Protein AF-A0A409V6V0-F1 (afdb_monomer_lite)

Secondary structure (DSSP, 8-state):
------------HHHHHHHHHHHHHH-HHHHHHHHHHHHS--SS-SSSPPP---THHHHHHHHHHHH-SS--------SS----------HHHHHHHHHHHHHHHHHHHHHHHHHHHGGG--SS---HHHHHHHHHHHHTPPPSS-HHHHHHHHHHHT-HHHHHHHHHHHHHT--SSGGGSHHHHHHHHHHHHHHHHHHT-

Foldseek 3Di:
DDDDDDDDDPDDPVVVVVVLVVCCVPPVPVSVVVVCCVVDVPPQPDPDRQDDQDDPRVVVVVVCVVVVPPDDDDDPPPDPDDDDDDDPDDPVVVVVVLVVLLVVLLSVLLVLLQVQAVVVADPDDDDPVVLVVVLVVCLPPDRNDQLLVLLVVCVVVVVCVRNVNSPVSSCSSHHPCVCVHPSVVSNVVSSVVVVVVVVVD

InterPro domains:
  IPR040031 Codanin-1 [PTHR28678] (1-198)

Sequence (201 aa):
MCKGDGSIRMSGDEDNILLLSQLKQANPEKFKRLQERFIKPSSSGGPCPEPSFPGCQEFFHKFIVAASCPLNSTDFESTLSEETETAQESDEDQKEKFISILLTLKLVGKFLGFVTFLPYKNTSKLPDDTEAAYMALRKHEHPPIDLHECLRVAVYMRHLTLTVPWVVEFLSMMDLMAPNLDYYQLVLCMLLFIHRSMTIT

pLDDT: mean 76.59, std 17.24, range [31.03, 95.31]

Structure (mmCIF, N/CA/C/O backbone):
data_AF-A0A409V6V0-F1
#
_entry.id   AF-A0A409V6V0-F1
#
loop_
_atom_site.group_PDB
_atom_site.id
_atom_site.type_symbol
_atom_site.label_atom_id
_atom_site.label_alt_id
_atom_site.label_comp_id
_atom_site.label_asym_id
_atom_site.label_entity_id
_atom_site.label_seq_id
_atom_site.pdbx_PDB_ins_code
_atom_site.Cartn_x
_atom_site.Cartn_y
_atom_site.Cartn_z
_atom_site.occupancy
_atom_site.B_iso_or_equiv
_atom_site.auth_seq_id
_atom_site.auth_comp_id
_atom_site.auth_asym_id
_atom_site.auth_atom_id
_atom_site.pdbx_PDB_model_num
ATOM 1 N N . MET A 1 1 ? -32.165 -0.431 10.282 1.00 31.03 1 MET A N 1
ATOM 2 C CA . MET A 1 1 ? -32.722 -1.536 9.472 1.00 31.03 1 MET A CA 1
ATOM 3 C C . MET A 1 1 ? -33.073 -0.999 8.093 1.00 31.03 1 MET A C 1
ATOM 5 O O . MET A 1 1 ? -34.121 -0.388 7.943 1.00 31.03 1 MET A O 1
ATOM 9 N N . CYS A 1 2 ? -32.198 -1.174 7.104 1.00 36.91 2 CYS A N 1
ATOM 10 C CA . CYS A 1 2 ? -32.537 -0.905 5.706 1.00 36.91 2 CYS A CA 1
ATOM 11 C C . CYS A 1 2 ? -32.843 -2.251 5.049 1.00 36.91 2 CYS A C 1
ATOM 13 O O . CYS A 1 2 ? -31.945 -3.072 4.896 1.00 36.91 2 CYS A O 1
ATOM 15 N N . LYS A 1 3 ? -34.117 -2.499 4.728 1.00 44.94 3 LYS A N 1
ATOM 16 C CA . LYS A 1 3 ? -34.520 -3.637 3.897 1.00 44.94 3 LYS A CA 1
ATOM 17 C C . LYS A 1 3 ? -34.158 -3.298 2.453 1.00 44.94 3 LYS A C 1
ATOM 19 O O . LYS A 1 3 ? -34.791 -2.433 1.858 1.00 44.94 3 LYS A O 1
ATOM 24 N N . GLY A 1 4 ? -33.109 -3.925 1.935 1.00 45.16 4 GLY A N 1
ATOM 25 C CA . GLY A 1 4 ? -32.849 -3.990 0.504 1.00 45.16 4 GLY A CA 1
ATOM 26 C C . GLY A 1 4 ? -33.520 -5.244 -0.024 1.00 45.16 4 GLY A C 1
ATOM 27 O O . GLY A 1 4 ? -33.090 -6.340 0.318 1.00 45.16 4 GLY A O 1
ATOM 28 N N . ASP A 1 5 ? -34.583 -5.077 -0.799 1.00 41.75 5 ASP A N 1
ATOM 29 C CA . ASP A 1 5 ? -35.245 -6.180 -1.480 1.00 41.75 5 ASP A CA 1
ATOM 30 C C . ASP A 1 5 ? -35.509 -5.775 -2.932 1.00 41.75 5 ASP A C 1
ATOM 32 O O . ASP A 1 5 ? -35.904 -4.638 -3.197 1.00 41.75 5 ASP A O 1
ATOM 36 N N . GLY A 1 6 ? -35.287 -6.712 -3.854 1.00 38.41 6 GLY A N 1
ATOM 37 C CA . GLY A 1 6 ? -35.787 -6.620 -5.227 1.00 38.41 6 GLY A CA 1
ATOM 38 C C . GLY A 1 6 ? -34.749 -6.387 -6.326 1.00 38.41 6 GLY A C 1
ATOM 39 O O . GLY A 1 6 ? -34.528 -5.268 -6.770 1.00 38.41 6 GLY A O 1
ATOM 40 N N . SER A 1 7 ? -34.180 -7.495 -6.808 1.00 47.16 7 SER A N 1
ATOM 41 C CA . SER A 1 7 ? -33.828 -7.779 -8.210 1.00 47.16 7 SER A CA 1
ATOM 42 C C . SER A 1 7 ? -34.144 -6.662 -9.227 1.00 47.16 7 SER A C 1
ATOM 44 O O . SER A 1 7 ? -35.274 -6.543 -9.699 1.00 47.16 7 SER A O 1
ATOM 46 N N . ILE A 1 8 ? -33.130 -5.891 -9.639 1.00 47.91 8 ILE A N 1
ATOM 47 C CA . ILE A 1 8 ? -33.224 -5.063 -10.848 1.00 47.91 8 ILE A CA 1
ATOM 48 C C . ILE A 1 8 ? -32.962 -5.985 -12.038 1.00 47.91 8 ILE A C 1
ATOM 50 O O . ILE A 1 8 ? -31.825 -6.235 -12.437 1.00 47.91 8 ILE A O 1
ATOM 54 N N . ARG A 1 9 ? -34.045 -6.538 -12.583 1.00 45.19 9 ARG A N 1
ATOM 55 C CA . ARG A 1 9 ? -34.069 -6.999 -13.970 1.00 45.19 9 ARG A CA 1
ATOM 56 C C . ARG A 1 9 ? -33.894 -5.765 -14.855 1.00 45.19 9 ARG A C 1
ATOM 58 O O . ARG A 1 9 ? -34.578 -4.770 -14.639 1.00 45.19 9 ARG A O 1
ATOM 65 N N . MET A 1 10 ? -32.972 -5.830 -15.814 1.00 49.84 10 MET A N 1
ATOM 66 C CA . MET A 1 10 ? -32.765 -4.791 -16.827 1.00 49.84 10 MET A CA 1
ATOM 67 C C . MET A 1 10 ? -34.058 -4.626 -17.636 1.00 49.84 10 MET A C 1
ATOM 69 O O . MET A 1 10 ? -34.324 -5.411 -18.543 1.00 49.84 10 MET A O 1
ATOM 73 N N . SER A 1 11 ? -34.883 -3.658 -17.245 1.00 51.09 11 SER A N 1
ATOM 74 C CA . SER A 1 11 ? -36.092 -3.257 -17.957 1.00 51.09 11 SER A CA 1
ATOM 75 C C . SER A 1 11 ? -35.807 -1.970 -18.728 1.00 51.09 11 SER A C 1
ATOM 77 O O . SER A 1 11 ? -34.959 -1.178 -18.310 1.00 51.09 11 SER A O 1
ATOM 79 N N . GLY A 1 12 ? -36.421 -1.845 -19.903 1.00 61.69 12 GLY A N 1
ATOM 80 C CA . GLY A 1 12 ? -36.010 -0.955 -20.991 1.00 61.69 12 GLY A CA 1
ATOM 81 C C . GLY A 1 12 ? -35.946 0.536 -20.653 1.00 61.69 12 GLY A C 1
ATOM 82 O O . GLY A 1 12 ? -36.358 0.991 -19.588 1.00 61.69 12 GLY A O 1
ATOM 83 N N . ASP A 1 13 ? -35.432 1.312 -21.609 1.00 71.06 13 ASP A N 1
ATOM 84 C CA . ASP A 1 13 ? -35.213 2.759 -21.489 1.00 71.06 13 ASP A CA 1
ATOM 85 C C . ASP A 1 13 ? -36.438 3.533 -20.968 1.00 71.06 13 ASP A C 1
ATOM 87 O O . ASP A 1 13 ? -36.274 4.513 -20.244 1.00 71.06 13 ASP A O 1
ATOM 91 N N . GLU A 1 14 ? -37.661 3.070 -21.242 1.00 75.12 14 GLU A N 1
ATOM 92 C CA . GLU A 1 14 ? -38.895 3.699 -20.751 1.00 75.12 14 GLU A CA 1
ATOM 93 C C . GLU A 1 14 ? -39.051 3.650 -19.224 1.00 75.12 14 GLU A C 1
ATOM 95 O O . GLU A 1 14 ? -39.428 4.654 -18.617 1.00 75.12 14 GLU A O 1
ATOM 100 N N . ASP A 1 15 ? -38.686 2.543 -18.576 1.00 76.44 15 ASP A N 1
ATOM 101 C CA . ASP A 1 15 ? -38.771 2.420 -17.116 1.00 76.44 15 ASP A CA 1
ATOM 102 C C . ASP A 1 15 ? -37.724 3.294 -16.421 1.00 76.44 15 ASP A C 1
ATOM 104 O O . ASP A 1 15 ? -37.983 3.898 -15.376 1.00 76.44 15 ASP A O 1
ATOM 108 N N . ASN A 1 16 ? -36.554 3.440 -17.048 1.00 79.06 16 ASN A N 1
ATOM 109 C CA . ASN A 1 16 ? -35.515 4.355 -16.586 1.00 79.06 16 ASN A CA 1
ATOM 110 C C . ASN A 1 16 ? -35.961 5.820 -16.722 1.00 79.06 16 ASN A C 1
ATOM 112 O O . ASN A 1 16 ? -35.737 6.624 -15.813 1.00 79.06 16 ASN A O 1
ATOM 116 N N . ILE A 1 17 ? -36.641 6.174 -17.817 1.00 81.44 17 ILE A N 1
ATOM 117 C CA . ILE A 1 17 ? -37.207 7.514 -18.027 1.00 81.44 17 ILE A CA 1
ATOM 118 C C . ILE A 1 17 ? -38.306 7.802 -16.997 1.00 81.44 17 ILE A C 1
ATOM 120 O O . ILE A 1 17 ? -38.323 8.885 -16.399 1.00 81.44 17 ILE A O 1
ATOM 124 N N . LEU A 1 18 ? -39.187 6.835 -16.734 1.00 86.44 18 LEU A N 1
ATOM 125 C CA . LEU A 1 18 ? -40.231 6.954 -15.717 1.00 86.44 18 LEU A CA 1
ATOM 126 C C . LEU A 1 18 ? -39.627 7.150 -14.322 1.00 86.44 18 LEU A C 1
ATOM 128 O O . LEU A 1 18 ? -40.017 8.088 -13.621 1.00 86.44 18 LEU A O 1
ATOM 132 N N . LEU A 1 19 ? -38.611 6.371 -13.952 1.00 84.25 19 LEU A N 1
ATOM 133 C CA . LEU A 1 19 ? -37.893 6.524 -12.685 1.00 84.25 19 LEU A CA 1
ATOM 134 C C . LEU A 1 19 ? -37.244 7.911 -12.543 1.00 84.25 19 LEU A C 1
ATOM 136 O O . LEU A 1 19 ? -37.355 8.551 -11.494 1.00 84.25 19 LEU A O 1
ATOM 140 N N . LEU A 1 20 ? -36.594 8.414 -13.597 1.00 82.81 20 LEU A N 1
ATOM 141 C CA . LEU A 1 20 ? -35.982 9.746 -13.603 1.00 82.81 20 LEU A CA 1
ATOM 142 C C . LEU A 1 20 ? -37.030 10.858 -13.473 1.00 82.81 20 LEU A C 1
ATOM 144 O O . LEU A 1 20 ? -36.802 11.840 -12.762 1.00 82.81 20 LEU A O 1
ATOM 148 N N . SER A 1 21 ? -38.189 10.695 -14.114 1.00 83.75 21 SER A N 1
ATOM 149 C CA . SER A 1 21 ? -39.299 11.646 -14.018 1.00 83.75 21 SER A CA 1
ATOM 150 C C . SER A 1 21 ? -39.879 11.710 -12.599 1.00 83.75 21 SER A C 1
ATOM 152 O O . SER A 1 21 ? -40.087 12.803 -12.065 1.00 83.75 21 SER A O 1
ATOM 154 N N . GLN A 1 22 ? -40.029 10.556 -11.943 1.00 89.06 22 GLN A N 1
ATOM 155 C CA . GLN A 1 22 ? -40.465 10.460 -10.552 1.00 89.06 22 GLN A CA 1
ATOM 156 C C . GLN A 1 22 ? -39.431 11.067 -9.599 1.00 89.06 22 GLN A C 1
ATOM 158 O O . GLN A 1 22 ? -39.791 11.817 -8.692 1.00 89.06 22 GLN A O 1
ATOM 163 N N . LEU A 1 23 ? -38.135 10.822 -9.826 1.00 82.75 23 LEU A N 1
ATOM 164 C CA . LEU A 1 23 ? -37.061 11.402 -9.016 1.00 82.75 23 LEU A CA 1
ATOM 165 C C . LEU A 1 23 ? -37.022 12.933 -9.128 1.00 82.75 23 LEU A C 1
ATOM 167 O O . LEU A 1 23 ? -36.819 13.614 -8.121 1.00 82.75 23 LEU A O 1
ATOM 171 N N . LYS A 1 24 ? -37.252 13.474 -10.330 1.00 87.31 24 LYS A N 1
ATOM 172 C CA . LYS A 1 24 ? -37.328 14.920 -10.579 1.00 87.31 24 LYS A CA 1
ATOM 173 C C . LYS A 1 24 ? -38.477 15.579 -9.814 1.00 87.31 24 LYS A C 1
ATOM 175 O O . LYS A 1 24 ? -38.296 16.686 -9.313 1.00 87.31 24 LYS A O 1
ATOM 180 N N . GLN A 1 25 ? -39.627 14.910 -9.712 1.00 87.69 25 GLN A N 1
ATOM 181 C CA . GLN A 1 25 ? -40.780 15.409 -8.957 1.00 87.69 25 GLN A CA 1
ATOM 182 C C . GLN A 1 25 ? -40.598 15.261 -7.442 1.00 87.69 25 GLN A C 1
ATOM 184 O O . GLN A 1 25 ? -40.868 16.201 -6.702 1.00 87.69 25 GLN A O 1
ATOM 189 N N . ALA A 1 26 ? -40.120 14.104 -6.978 1.00 90.38 26 ALA A N 1
ATOM 190 C CA . ALA A 1 26 ? -40.014 13.811 -5.552 1.00 90.38 26 ALA A CA 1
ATOM 191 C C . ALA A 1 26 ? -38.833 14.523 -4.872 1.00 90.38 26 ALA A C 1
ATOM 193 O O . ALA A 1 26 ? -38.927 14.886 -3.704 1.00 90.38 26 ALA A O 1
ATOM 194 N N . ASN A 1 27 ? -37.702 14.691 -5.569 1.00 86.31 27 ASN A N 1
ATOM 195 C CA . ASN A 1 27 ? -36.469 15.245 -5.002 1.00 86.31 27 ASN A CA 1
ATOM 196 C C . ASN A 1 27 ? -35.708 16.099 -6.038 1.00 86.31 27 ASN A C 1
ATOM 198 O O . ASN A 1 27 ? -34.661 15.670 -6.542 1.00 86.31 27 ASN A O 1
ATOM 202 N N . PRO A 1 28 ? -36.179 17.323 -6.338 1.00 86.38 28 PRO A N 1
ATOM 203 C CA . PRO A 1 28 ? -35.594 18.169 -7.381 1.00 86.38 28 PRO A CA 1
ATOM 204 C C . PRO A 1 28 ? -34.123 18.530 -7.109 1.00 86.38 28 PRO A C 1
ATOM 206 O O . PRO A 1 28 ? -33.312 18.538 -8.032 1.00 86.38 28 PRO A O 1
ATOM 209 N N . GLU A 1 29 ? -33.745 18.737 -5.843 1.00 83.31 29 GLU A N 1
ATOM 210 C CA . GLU A 1 29 ? -32.357 18.952 -5.394 1.00 83.31 29 GLU A CA 1
ATOM 211 C C . GLU A 1 29 ? -31.437 17.765 -5.743 1.00 83.31 29 GLU A C 1
ATOM 213 O O . GLU A 1 29 ? -30.342 17.934 -6.284 1.00 83.31 29 GLU A O 1
ATOM 218 N N . LYS A 1 30 ? -31.889 16.534 -5.464 1.00 82.44 30 LYS A N 1
ATOM 219 C CA . LYS A 1 30 ? -31.123 15.304 -5.719 1.00 82.44 30 LYS A CA 1
ATOM 220 C C . LYS A 1 30 ? -31.029 15.012 -7.215 1.00 82.44 30 LYS A C 1
ATOM 222 O O . LYS A 1 30 ? -29.970 14.601 -7.681 1.00 82.44 30 LYS A O 1
ATOM 227 N N . PHE A 1 31 ? -32.106 15.269 -7.959 1.00 88.62 31 PHE A N 1
ATOM 228 C CA . PHE A 1 31 ? -32.120 15.183 -9.418 1.00 88.62 31 PHE A CA 1
ATOM 229 C C . PHE A 1 31 ? -31.149 16.189 -10.047 1.00 88.62 31 PHE A C 1
ATOM 231 O O . PHE A 1 31 ? -30.358 15.813 -10.906 1.00 88.62 31 PHE A O 1
ATOM 238 N N . LYS A 1 32 ? -31.127 17.439 -9.566 1.00 85.19 32 LYS A N 1
ATOM 239 C CA . LYS A 1 32 ? -30.175 18.460 -10.023 1.00 85.19 32 LYS A CA 1
ATOM 240 C C . LYS A 1 32 ? -28.727 18.049 -9.749 1.00 85.19 32 LYS A C 1
ATOM 242 O O . LYS A 1 32 ? -27.913 18.101 -10.661 1.00 85.19 32 LYS A O 1
ATOM 247 N N . ARG A 1 33 ? -28.414 17.546 -8.548 1.00 81.31 33 ARG A N 1
ATOM 248 C CA . ARG A 1 33 ? -27.079 16.999 -8.221 1.00 81.31 33 ARG A CA 1
ATOM 249 C C . ARG A 1 33 ? -26.698 15.804 -9.097 1.00 81.31 33 ARG A C 1
ATOM 251 O O . ARG A 1 33 ? -25.537 15.662 -9.465 1.00 81.31 33 ARG A O 1
ATOM 258 N N . LEU A 1 34 ? -27.654 14.934 -9.421 1.00 80.31 34 LEU A N 1
ATOM 259 C CA . LEU A 1 34 ? -27.438 13.805 -10.326 1.00 80.31 34 LEU A CA 1
ATOM 260 C C . LEU A 1 34 ? -27.134 14.292 -11.750 1.00 80.31 34 LEU A C 1
ATOM 262 O O . LEU A 1 34 ? -26.145 13.867 -12.335 1.00 80.31 34 LEU A O 1
ATOM 266 N N . GLN A 1 35 ? -27.924 15.230 -12.273 1.00 83.19 35 GLN A N 1
ATOM 267 C CA . GLN A 1 35 ? -27.693 15.864 -13.571 1.00 83.19 35 GLN A CA 1
ATOM 268 C C . GLN A 1 35 ? -26.340 16.595 -13.611 1.00 83.19 35 GLN A C 1
ATOM 270 O O . GLN A 1 35 ? -25.603 16.486 -14.588 1.00 83.19 35 GLN A O 1
ATOM 275 N N . GLU A 1 36 ? -25.969 17.286 -12.532 1.00 82.94 36 GLU A N 1
ATOM 276 C CA . GLU A 1 36 ? -24.663 17.932 -12.392 1.00 82.94 36 GLU A CA 1
ATOM 277 C C . GLU A 1 36 ? -23.509 16.922 -12.441 1.00 82.94 36 GLU A C 1
ATOM 279 O O . GLU A 1 36 ? -22.494 17.239 -13.049 1.00 82.94 36 GLU A O 1
ATOM 284 N N . ARG A 1 37 ? -23.660 15.703 -11.901 1.00 74.81 37 ARG A N 1
ATOM 285 C CA . ARG A 1 37 ? -22.646 14.629 -12.004 1.00 74.81 37 ARG A CA 1
ATOM 286 C C . ARG A 1 37 ? -22.481 14.067 -13.417 1.00 74.81 37 ARG A C 1
ATOM 288 O O . ARG A 1 37 ? -21.407 13.575 -13.737 1.00 74.81 37 ARG A O 1
ATOM 295 N N . PHE A 1 38 ? -23.521 14.121 -14.250 1.00 71.62 38 PHE A N 1
ATOM 296 C CA . PHE A 1 38 ? -23.424 13.695 -15.651 1.00 71.62 38 PHE A CA 1
ATOM 297 C C . PHE A 1 38 ? -22.708 14.724 -16.530 1.00 71.62 38 PHE A C 1
ATOM 299 O O . PHE A 1 38 ? -22.098 14.357 -17.528 1.00 71.62 38 PHE A O 1
ATOM 306 N N . ILE A 1 39 ? -22.790 16.008 -16.171 1.00 76.62 39 ILE A N 1
ATOM 307 C CA . ILE A 1 39 ? -22.277 17.116 -16.992 1.00 76.62 39 ILE A CA 1
ATOM 308 C C . ILE A 1 39 ? -20.936 17.641 -16.456 1.00 76.62 39 ILE A C 1
ATOM 310 O O . ILE A 1 39 ? -20.121 18.160 -17.216 1.00 76.62 39 ILE A O 1
ATOM 314 N N . LYS A 1 40 ? -20.675 17.492 -15.153 1.00 62.09 40 LYS A N 1
ATOM 315 C CA . LYS A 1 40 ? -19.385 17.779 -14.525 1.00 62.09 40 LYS A CA 1
ATOM 316 C C . LYS A 1 40 ? -18.761 16.453 -14.093 1.00 62.09 40 LYS A C 1
ATOM 318 O O . LYS A 1 40 ? -19.285 15.855 -13.150 1.00 62.09 40 LYS A O 1
ATOM 323 N N . PRO A 1 41 ? -17.655 15.997 -14.712 1.00 55.84 41 PRO A N 1
ATOM 324 C CA . PRO A 1 41 ? -16.895 14.897 -14.140 1.00 55.84 41 PRO A CA 1
ATOM 325 C C . PRO A 1 41 ? -16.543 15.289 -12.706 1.00 55.84 41 PRO A C 1
ATOM 327 O O . PRO A 1 41 ? -16.003 16.369 -12.455 1.00 55.84 41 PRO A O 1
ATOM 330 N N . SER A 1 42 ? -16.946 14.464 -11.745 1.00 53.06 42 SER A N 1
ATOM 331 C CA . SER A 1 42 ? -16.612 14.683 -10.347 1.00 53.06 42 SER A CA 1
ATOM 332 C C . SER A 1 42 ? -15.092 14.774 -10.223 1.00 53.06 42 SER A C 1
ATOM 334 O O . SER A 1 42 ? -14.389 13.846 -10.608 1.00 53.06 42 SER A O 1
ATOM 336 N N . SER A 1 43 ? -14.579 15.884 -9.683 1.00 54.50 43 SER A N 1
ATOM 337 C CA . SER A 1 43 ? -13.143 16.052 -9.409 1.00 54.50 43 SER A CA 1
ATOM 338 C C . SER A 1 43 ? -12.624 15.053 -8.369 1.00 54.50 43 SER A C 1
ATOM 340 O O . SER A 1 43 ? -11.419 14.902 -8.200 1.00 54.50 43 SER A O 1
ATOM 342 N N . SER A 1 44 ? -13.527 14.363 -7.665 1.00 52.94 44 SER A N 1
ATOM 343 C CA . SER A 1 44 ? -13.223 13.138 -6.937 1.00 52.94 44 SER A CA 1
ATOM 344 C C . SER A 1 44 ? -13.113 11.993 -7.946 1.00 52.94 44 SER A C 1
ATOM 346 O O . SER A 1 44 ? -14.132 11.476 -8.417 1.00 52.94 44 SER A O 1
ATOM 348 N N . GLY A 1 45 ? -11.882 11.651 -8.321 1.00 52.81 45 GLY A N 1
ATOM 349 C CA . GLY A 1 45 ? -11.598 10.552 -9.236 1.00 52.81 45 GLY A CA 1
ATOM 350 C C . GLY A 1 45 ? -12.237 9.252 -8.756 1.00 52.81 45 GLY A C 1
ATOM 351 O O . GLY A 1 45 ? -11.966 8.829 -7.644 1.00 52.81 45 GLY A O 1
ATOM 352 N N . GLY A 1 46 ? -13.086 8.652 -9.595 1.00 58.31 46 GLY A N 1
ATOM 353 C CA . GLY A 1 46 ? -13.607 7.288 -9.461 1.00 58.31 46 GLY A CA 1
ATOM 354 C C . GLY A 1 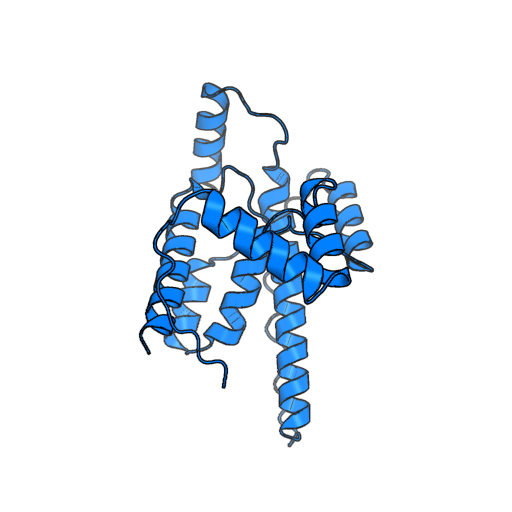46 ? -14.172 6.851 -8.091 1.00 58.31 46 GLY A C 1
ATOM 355 O O . GLY A 1 46 ? -14.289 7.618 -7.141 1.00 58.31 46 GLY A O 1
ATOM 356 N N . PRO A 1 47 ? -14.558 5.572 -7.964 1.00 56.66 47 PRO A N 1
ATOM 357 C CA . PRO A 1 47 ? -14.831 4.945 -6.667 1.00 56.66 47 PRO A CA 1
ATOM 358 C C . PRO A 1 47 ? -13.554 4.715 -5.832 1.00 56.66 47 PRO A C 1
ATOM 360 O O . PRO A 1 47 ? -13.648 4.426 -4.643 1.00 56.66 47 PRO A O 1
ATOM 363 N N . CYS A 1 48 ? -12.374 4.854 -6.442 1.00 54.12 48 CYS A N 1
ATOM 364 C CA . CYS A 1 48 ? -11.068 4.770 -5.798 1.00 54.12 48 CYS A CA 1
ATOM 365 C C . CYS A 1 48 ? -10.219 5.959 -6.287 1.00 54.12 48 CYS A C 1
ATOM 367 O O . CYS A 1 48 ? -9.670 5.887 -7.389 1.00 54.12 48 CYS A O 1
ATOM 369 N N . PRO A 1 49 ? -10.186 7.082 -5.546 1.00 67.25 49 PRO A N 1
ATOM 370 C CA . PRO A 1 49 ? -9.361 8.224 -5.917 1.00 67.25 49 PRO A CA 1
ATOM 371 C C . PRO A 1 49 ? -7.881 7.875 -5.773 1.00 67.25 49 PRO A C 1
ATOM 373 O O . PRO A 1 49 ? -7.506 7.090 -4.901 1.00 67.25 49 PRO A O 1
ATOM 376 N N . GLU A 1 50 ? -7.039 8.493 -6.602 1.00 76.69 50 GLU A N 1
ATOM 377 C CA . GLU A 1 50 ? -5.591 8.343 -6.475 1.00 76.69 50 GLU A CA 1
ATOM 378 C C . GLU A 1 50 ? -5.117 8.754 -5.072 1.00 76.69 50 GLU A C 1
ATOM 380 O O . GLU A 1 50 ? -5.645 9.708 -4.475 1.00 76.69 50 GLU A O 1
ATOM 385 N N . PRO A 1 51 ? -4.117 8.051 -4.517 1.00 82.38 51 PRO A N 1
ATOM 386 C CA . PRO A 1 51 ? -3.596 8.382 -3.206 1.00 82.38 51 PRO A CA 1
ATOM 387 C C . PRO A 1 51 ? -2.980 9.789 -3.220 1.00 82.38 51 PRO A C 1
ATOM 389 O O . PRO A 1 51 ? -2.114 10.112 -4.028 1.00 82.38 51 PRO A O 1
ATOM 392 N N . SER A 1 52 ? -3.415 10.636 -2.289 1.00 86.31 52 SER A N 1
ATOM 393 C CA . SER A 1 52 ? -2.980 12.037 -2.175 1.00 86.31 52 SER A CA 1
ATOM 394 C C . SER A 1 52 ? -2.438 12.347 -0.781 1.00 86.31 52 SER A C 1
ATOM 396 O O . SER A 1 52 ? -2.809 11.682 0.182 1.00 86.31 52 SER A O 1
ATOM 398 N N . PHE A 1 53 ? -1.574 13.355 -0.647 1.00 87.94 53 PHE A N 1
ATOM 399 C CA . PHE A 1 53 ? -0.972 13.768 0.629 1.00 87.94 53 PHE A CA 1
ATOM 400 C C . PHE A 1 53 ? -1.540 15.123 1.089 1.00 87.94 53 PHE A C 1
ATOM 402 O O . PHE A 1 53 ? -0.974 16.158 0.746 1.00 87.94 53 PHE A O 1
ATOM 409 N N . PRO A 1 54 ? -2.668 15.155 1.822 1.00 87.06 54 PRO A N 1
ATOM 410 C CA . PRO A 1 54 ? -3.307 16.403 2.234 1.00 87.06 54 PRO A CA 1
ATOM 411 C C . PRO A 1 54 ? -2.626 17.066 3.443 1.00 87.06 54 PRO A C 1
ATOM 413 O O . PRO A 1 54 ? -1.997 16.409 4.277 1.00 87.06 54 PRO A O 1
ATOM 416 N N . GLY A 1 55 ? -2.833 18.378 3.587 1.00 90.06 55 GLY A N 1
ATOM 417 C CA . GLY A 1 55 ? -2.409 19.148 4.760 1.00 90.06 55 GLY A CA 1
ATOM 418 C C . GLY A 1 55 ? -0.897 19.096 4.980 1.00 90.06 55 GLY A C 1
ATOM 419 O O . GLY A 1 55 ? -0.119 19.241 4.041 1.00 90.06 55 GLY A O 1
ATOM 420 N N . CYS A 1 56 ? -0.468 18.844 6.220 1.00 86.56 56 CYS A N 1
ATOM 421 C CA . CYS A 1 56 ? 0.956 18.782 6.568 1.00 86.56 56 CYS A CA 1
ATOM 422 C C . CYS A 1 56 ? 1.722 17.669 5.829 1.00 86.56 56 CYS A C 1
ATOM 424 O O . CYS A 1 56 ? 2.939 17.756 5.700 1.00 86.56 56 CYS A O 1
ATOM 426 N N . GLN A 1 57 ? 1.035 16.643 5.313 1.00 90.06 57 GLN A N 1
ATOM 427 C CA . GLN A 1 57 ? 1.674 15.568 4.548 1.00 90.06 57 GLN A CA 1
ATOM 428 C C . GLN A 1 57 ? 2.247 16.073 3.218 1.00 90.06 57 GLN A C 1
ATOM 430 O O . GLN A 1 57 ? 3.246 15.539 2.741 1.00 90.06 57 GLN A O 1
ATOM 435 N N . GLU A 1 58 ? 1.645 17.115 2.633 1.00 89.38 58 GLU A N 1
ATOM 436 C CA . GLU A 1 58 ? 2.077 17.688 1.356 1.00 89.38 58 GLU A CA 1
ATOM 437 C C . GLU A 1 58 ? 3.512 18.219 1.438 1.00 89.38 58 GLU A C 1
ATOM 439 O O . GLU A 1 58 ? 4.288 18.062 0.494 1.00 89.38 58 GLU A O 1
ATOM 444 N N . PHE A 1 59 ? 3.880 18.804 2.583 1.00 90.12 59 PHE A N 1
ATOM 445 C CA . PHE A 1 59 ? 5.239 19.266 2.843 1.00 90.12 59 PHE A CA 1
ATOM 446 C C . PHE A 1 59 ? 6.240 18.111 2.753 1.00 90.12 59 PHE A C 1
ATOM 448 O O . PHE A 1 59 ? 7.184 18.191 1.973 1.00 90.12 59 PHE A O 1
ATOM 455 N N . PHE A 1 60 ? 6.010 17.020 3.491 1.00 87.25 60 PHE A N 1
ATOM 456 C CA . PHE A 1 60 ? 6.905 15.859 3.499 1.00 87.25 60 PHE A CA 1
ATOM 457 C C . PHE A 1 60 ? 6.967 15.172 2.139 1.00 87.25 60 PHE A C 1
ATOM 459 O O . PHE A 1 60 ? 8.046 14.813 1.681 1.00 87.25 60 PHE A O 1
ATOM 466 N N . HIS A 1 61 ? 5.831 15.050 1.453 1.00 87.38 61 HIS A N 1
ATOM 467 C CA . HIS A 1 61 ? 5.787 14.534 0.090 1.00 87.38 61 HIS A CA 1
ATOM 468 C C . HIS A 1 61 ? 6.672 15.365 -0.851 1.00 87.38 61 HIS A C 1
ATOM 470 O O . HIS A 1 61 ? 7.550 14.819 -1.517 1.00 87.38 61 HIS A O 1
ATOM 476 N N . LYS A 1 62 ? 6.497 16.694 -0.870 1.00 86.31 62 LYS A N 1
ATOM 477 C CA . LYS A 1 62 ? 7.316 17.596 -1.697 1.00 86.31 62 LYS A CA 1
ATOM 478 C C . LYS A 1 62 ? 8.786 17.566 -1.297 1.00 86.31 62 LYS A C 1
ATOM 480 O O . LYS A 1 62 ? 9.642 17.609 -2.174 1.00 86.31 62 LYS A O 1
ATOM 485 N N . PHE A 1 63 ? 9.071 17.475 -0.001 1.00 86.81 63 PHE A N 1
ATOM 486 C CA . PHE A 1 63 ? 10.427 17.363 0.518 1.00 86.81 63 PHE A CA 1
ATOM 487 C C . PHE A 1 63 ? 11.110 16.090 0.021 1.00 86.81 63 PHE A C 1
ATOM 489 O O . PHE A 1 63 ? 12.200 16.180 -0.527 1.00 86.81 63 PHE A O 1
ATOM 496 N N . ILE A 1 64 ? 10.457 14.929 0.131 1.00 85.44 64 ILE A N 1
ATOM 497 C CA . ILE A 1 64 ? 10.994 13.654 -0.362 1.00 85.44 64 ILE A CA 1
ATOM 498 C C . ILE A 1 64 ? 11.237 13.733 -1.869 1.00 85.44 64 ILE A C 1
ATOM 500 O O . ILE A 1 64 ? 12.323 13.384 -2.316 1.00 85.44 64 ILE A O 1
ATOM 504 N N . VAL A 1 65 ? 10.284 14.247 -2.655 1.00 84.75 65 VAL A N 1
ATOM 505 C CA . VAL A 1 65 ? 10.459 14.415 -4.111 1.00 84.75 65 VAL A CA 1
ATOM 506 C C . VAL A 1 65 ? 11.648 15.324 -4.432 1.00 84.75 65 VAL A C 1
ATOM 508 O O . VAL A 1 65 ? 12.452 14.989 -5.296 1.00 84.75 65 VAL A O 1
ATOM 511 N N . ALA A 1 66 ? 11.791 16.445 -3.722 1.00 80.12 66 ALA A N 1
ATOM 512 C CA . ALA A 1 66 ? 12.913 17.366 -3.898 1.00 80.12 66 ALA A CA 1
ATOM 513 C C . ALA A 1 66 ? 14.256 16.763 -3.443 1.00 80.12 66 ALA A C 1
ATOM 515 O O . ALA A 1 66 ? 15.293 17.071 -4.026 1.00 80.12 66 ALA A O 1
ATOM 516 N N . ALA A 1 67 ? 14.235 15.903 -2.422 1.00 76.94 67 ALA A N 1
ATOM 517 C CA . ALA A 1 67 ? 15.404 15.224 -1.873 1.00 76.94 67 ALA A CA 1
ATOM 518 C C . ALA A 1 67 ? 15.794 13.953 -2.643 1.00 76.94 67 ALA A C 1
ATOM 520 O O . ALA A 1 67 ? 16.920 13.499 -2.484 1.00 76.94 67 ALA A O 1
ATOM 521 N N . SER A 1 68 ? 14.916 13.411 -3.499 1.00 63.16 68 SER A N 1
ATOM 522 C CA . SER A 1 68 ? 15.108 12.158 -4.258 1.00 63.16 68 SER A CA 1
ATOM 523 C C . SER A 1 68 ? 16.154 12.244 -5.390 1.00 63.16 68 SER A C 1
ATOM 525 O O . SER A 1 68 ? 16.111 11.477 -6.349 1.00 63.16 68 SER A O 1
ATOM 527 N N . CYS A 1 69 ? 17.151 13.124 -5.258 1.00 55.09 69 CYS A N 1
ATOM 528 C CA . CYS A 1 69 ? 18.493 12.838 -5.772 1.00 55.09 69 CYS A CA 1
ATOM 529 C C . CYS A 1 69 ? 19.040 11.604 -5.027 1.00 55.09 69 CYS A C 1
ATOM 531 O O . CYS A 1 69 ? 18.738 11.437 -3.849 1.00 55.09 69 CYS A O 1
ATOM 533 N N . PRO A 1 70 ? 19.804 10.714 -5.681 1.00 49.88 70 PRO A N 1
ATOM 534 C CA . PRO A 1 70 ? 19.890 9.304 -5.308 1.00 49.88 70 PRO A CA 1
ATOM 535 C C . PRO A 1 70 ? 20.555 9.115 -3.941 1.00 49.88 70 PRO A C 1
ATOM 537 O O . PRO A 1 70 ? 21.777 9.057 -3.821 1.00 49.88 70 PRO A O 1
ATOM 540 N N . LEU A 1 71 ? 19.727 9.003 -2.908 1.00 39.00 71 LEU A N 1
ATOM 541 C CA . LEU A 1 71 ? 20.093 8.512 -1.593 1.00 39.00 71 LEU A CA 1
ATOM 542 C C . LEU A 1 71 ? 19.254 7.264 -1.361 1.00 39.00 71 LEU A C 1
ATOM 544 O O . LEU A 1 71 ? 18.048 7.332 -1.133 1.00 39.00 71 LEU A O 1
ATOM 548 N N . ASN A 1 72 ? 19.917 6.121 -1.509 1.00 44.81 72 ASN A N 1
ATOM 549 C CA . ASN A 1 72 ? 19.366 4.807 -1.225 1.00 44.81 72 ASN A CA 1
ATOM 550 C C . ASN A 1 72 ? 18.830 4.788 0.211 1.00 44.81 72 ASN A C 1
ATOM 552 O O . ASN A 1 72 ? 19.581 4.995 1.163 1.00 44.81 72 ASN A O 1
ATOM 556 N N . SER A 1 73 ? 17.531 4.549 0.354 1.00 48.88 73 SER A N 1
ATOM 557 C CA . SER A 1 73 ? 16.852 4.408 1.636 1.00 48.88 73 SER A CA 1
ATOM 558 C C . SER A 1 73 ? 17.046 2.990 2.174 1.00 48.88 73 SER A C 1
ATOM 560 O O . SER A 1 73 ? 16.185 2.128 1.999 1.00 48.88 73 SER A O 1
ATOM 562 N N . THR A 1 74 ? 18.185 2.740 2.808 1.00 48.28 74 THR A N 1
ATOM 563 C CA . THR A 1 74 ? 18.302 1.687 3.820 1.00 48.28 74 THR A CA 1
ATOM 564 C C . THR A 1 74 ? 18.068 2.322 5.188 1.00 48.28 74 THR A C 1
ATOM 566 O O . THR A 1 74 ? 18.500 3.448 5.415 1.00 48.28 74 THR A O 1
ATOM 569 N N . ASP A 1 75 ? 17.382 1.589 6.064 1.00 49.91 75 ASP A N 1
ATOM 570 C CA . ASP A 1 75 ? 17.114 1.896 7.478 1.00 49.91 75 ASP A CA 1
ATOM 571 C C . ASP A 1 75 ? 15.799 2.649 7.759 1.00 49.91 75 ASP A C 1
ATOM 573 O O . ASP A 1 75 ? 15.762 3.827 8.110 1.00 49.91 75 ASP A O 1
ATOM 577 N N . PHE A 1 76 ? 14.684 1.915 7.664 1.00 47.56 76 PHE A N 1
ATOM 578 C CA . PHE A 1 76 ? 13.409 2.281 8.299 1.00 47.56 76 PHE A CA 1
ATOM 579 C C . PHE A 1 76 ? 12.847 1.095 9.108 1.00 47.56 76 PHE A C 1
ATOM 581 O O . PHE A 1 76 ? 11.671 0.760 9.007 1.00 47.56 76 PHE A O 1
ATOM 588 N N . GLU A 1 77 ? 13.703 0.415 9.880 1.00 42.16 77 GLU A N 1
ATOM 589 C CA . GLU A 1 77 ? 13.336 -0.791 10.649 1.00 42.16 77 GLU A CA 1
ATOM 590 C C . GLU A 1 77 ? 13.482 -0.629 12.176 1.00 42.16 77 GLU A C 1
ATOM 592 O O . GLU A 1 77 ? 13.693 -1.595 12.899 1.00 42.16 77 GLU A O 1
ATOM 597 N N . SER A 1 78 ? 13.353 0.583 12.727 1.00 41.66 78 SER A N 1
ATOM 598 C CA . SER A 1 78 ? 13.539 0.759 14.180 1.00 41.66 78 SER A CA 1
ATOM 599 C C . SER A 1 78 ? 12.624 1.792 14.836 1.00 41.66 78 SER A C 1
ATOM 601 O O . SER A 1 78 ? 13.087 2.645 15.591 1.00 41.66 78 SER A O 1
ATOM 603 N N . THR A 1 79 ? 11.314 1.747 14.579 1.00 42.22 79 THR A N 1
ATOM 604 C CA . THR A 1 79 ? 10.358 2.596 15.331 1.00 42.22 79 THR A CA 1
ATOM 605 C C . THR A 1 79 ? 9.013 1.918 15.606 1.00 42.22 79 THR A C 1
ATOM 607 O O . THR A 1 79 ? 7.971 2.563 15.602 1.00 42.22 79 THR A O 1
ATOM 610 N N . LEU A 1 80 ? 9.005 0.602 15.841 1.00 42.72 80 LEU A N 1
ATOM 611 C CA . LEU A 1 80 ? 7.795 -0.115 16.283 1.00 42.72 80 LEU A CA 1
ATOM 612 C C . LEU A 1 80 ? 7.951 -0.819 17.641 1.00 42.72 80 LEU A C 1
ATOM 614 O O . LEU A 1 80 ? 7.109 -1.637 17.999 1.00 42.72 80 LEU A O 1
ATOM 618 N N . SER A 1 81 ? 8.984 -0.471 18.413 1.00 42.38 81 SER A N 1
ATOM 619 C CA . SER A 1 81 ? 9.286 -1.121 19.696 1.00 42.38 81 SER A CA 1
ATOM 620 C C . SER A 1 81 ? 9.500 -0.118 20.829 1.00 42.38 81 SER A C 1
ATOM 622 O O . SER A 1 81 ? 10.544 -0.131 21.463 1.00 42.38 81 SER A O 1
ATOM 624 N N . GLU A 1 82 ? 8.520 0.737 21.098 1.00 39.22 82 GLU A N 1
ATOM 625 C CA . GLU A 1 82 ? 8.426 1.532 22.333 1.00 39.22 82 GLU A CA 1
ATOM 626 C C . GLU A 1 82 ? 6.927 1.723 22.621 1.00 39.22 82 GLU A C 1
ATOM 628 O O . GLU A 1 82 ? 6.175 2.036 21.703 1.00 39.22 82 GLU A O 1
ATOM 633 N N . GLU A 1 83 ? 6.324 1.541 23.790 1.00 41.97 83 GLU A N 1
ATOM 634 C CA . GLU A 1 83 ? 6.640 1.008 25.116 1.00 41.97 83 GLU A CA 1
ATOM 635 C C . GLU A 1 83 ? 5.252 0.644 25.695 1.00 41.97 83 GLU A C 1
ATOM 637 O O . GLU A 1 83 ? 4.291 1.396 25.516 1.00 41.97 83 GLU A O 1
ATOM 642 N N . THR A 1 84 ? 5.095 -0.489 26.383 1.00 39.19 84 THR A N 1
ATOM 643 C CA . THR A 1 84 ? 3.9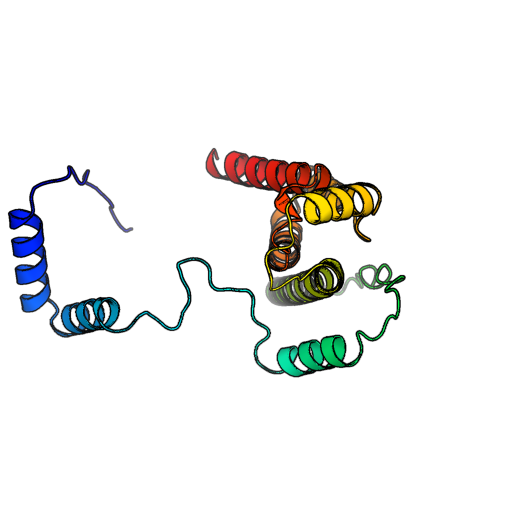05 -0.729 27.223 1.00 39.19 84 THR A CA 1
ATOM 644 C C . THR A 1 84 ? 4.294 -0.550 28.680 1.00 39.19 84 THR A C 1
ATOM 646 O O . THR A 1 84 ? 4.589 -1.525 29.371 1.00 39.19 84 THR A O 1
ATOM 649 N N . GLU A 1 85 ? 4.299 0.697 29.149 1.00 44.03 85 GLU A N 1
ATOM 650 C CA . GLU A 1 85 ? 4.209 0.979 30.578 1.00 44.03 85 GLU A CA 1
ATOM 651 C C . GLU A 1 85 ? 2.756 0.783 31.024 1.00 44.03 85 GLU A C 1
ATOM 653 O O . GLU A 1 85 ? 1.820 1.424 30.543 1.00 44.03 85 GLU A O 1
ATOM 658 N N . THR A 1 86 ? 2.556 -0.173 31.927 1.00 44.34 86 THR A N 1
ATOM 659 C CA . THR A 1 86 ? 1.257 -0.522 32.499 1.00 44.34 86 THR A CA 1
ATOM 660 C C . THR A 1 86 ? 0.831 0.522 33.531 1.00 44.34 86 THR A C 1
ATOM 662 O O . THR A 1 86 ? 1.098 0.367 34.724 1.00 44.34 86 THR A O 1
ATOM 665 N N . ALA A 1 87 ? 0.138 1.566 33.084 1.00 53.72 87 ALA A N 1
ATOM 666 C CA . ALA A 1 87 ? -0.783 2.331 33.919 1.00 53.72 87 ALA A CA 1
ATOM 667 C C . ALA A 1 87 ? -2.208 1.795 33.697 1.00 53.72 87 ALA A C 1
ATOM 669 O O . ALA A 1 87 ? -2.571 1.450 32.573 1.00 53.72 87 ALA A O 1
ATOM 670 N N . GLN A 1 88 ? -3.010 1.679 34.763 1.00 58.94 88 GLN A N 1
ATOM 671 C CA . GLN A 1 88 ? -4.438 1.358 34.648 1.00 58.94 88 GLN A CA 1
ATOM 672 C C . GLN A 1 88 ? -5.152 2.520 33.956 1.00 58.94 88 GLN A C 1
ATOM 674 O O . GLN A 1 88 ? -5.586 3.473 34.596 1.00 58.94 88 GLN A O 1
ATOM 679 N N . GLU A 1 89 ? -5.217 2.442 32.639 1.00 60.22 89 GLU A N 1
ATOM 680 C CA . GLU A 1 89 ? -5.898 3.404 31.791 1.00 60.22 89 GLU A CA 1
ATOM 681 C C . GLU A 1 89 ? -7.346 2.994 31.561 1.00 60.22 89 GLU A C 1
ATOM 683 O O . GLU A 1 89 ? -7.677 1.806 31.556 1.00 60.22 89 GLU A O 1
ATOM 688 N N . SER A 1 90 ? -8.213 3.992 31.400 1.00 74.88 90 SER A N 1
ATOM 689 C CA . SER A 1 90 ? -9.616 3.768 31.068 1.00 74.88 90 SER A CA 1
ATOM 690 C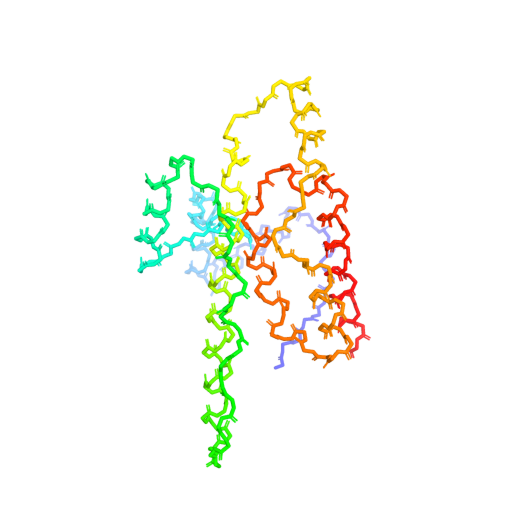 C . SER A 1 90 ? -9.731 3.050 29.719 1.00 74.88 90 SER A C 1
ATOM 692 O O . SER A 1 90 ? -8.894 3.233 28.832 1.00 74.88 90 SER A O 1
ATOM 694 N N . ASP A 1 91 ? -10.804 2.282 29.519 1.00 77.31 91 ASP A N 1
ATOM 695 C CA . ASP A 1 91 ? -11.114 1.664 28.220 1.00 77.31 91 ASP A CA 1
ATOM 696 C C . ASP A 1 91 ? -11.192 2.709 27.084 1.00 77.31 91 ASP A C 1
ATOM 698 O O . ASP A 1 91 ? -10.902 2.397 25.925 1.00 77.31 91 ASP A O 1
ATOM 702 N N . GLU A 1 92 ? -11.553 3.961 27.398 1.00 83.00 92 GLU A N 1
ATOM 703 C CA . 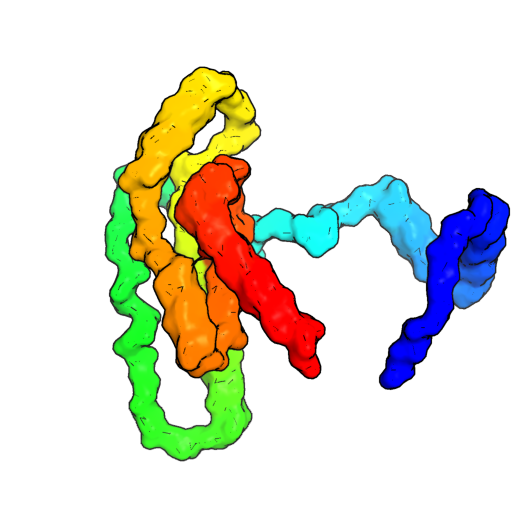GLU A 1 92 ? -11.531 5.064 26.427 1.00 83.00 92 GLU A CA 1
ATOM 704 C C . GLU A 1 92 ? -10.105 5.480 26.042 1.00 83.00 92 GLU A C 1
ATOM 706 O O . GLU A 1 92 ? -9.817 5.594 24.849 1.00 83.00 92 GLU A O 1
ATOM 711 N N . ASP A 1 93 ? -9.194 5.601 27.009 1.00 84.25 93 ASP A N 1
ATOM 712 C CA . ASP A 1 93 ? -7.797 5.987 26.766 1.00 84.25 93 ASP A CA 1
ATOM 713 C C . ASP A 1 93 ? -7.085 4.938 25.896 1.00 84.25 93 ASP A C 1
ATOM 715 O O . ASP A 1 93 ? -6.377 5.260 24.939 1.00 84.25 93 ASP A O 1
ATOM 719 N N . GLN A 1 94 ? -7.332 3.654 26.169 1.00 79.94 94 GLN A N 1
ATOM 720 C CA . GLN A 1 94 ? -6.798 2.535 25.387 1.00 79.94 94 GLN A CA 1
ATOM 721 C C . GLN A 1 94 ? -7.307 2.551 23.940 1.00 79.94 94 GLN A C 1
ATOM 723 O O . GLN A 1 94 ? -6.553 2.299 22.993 1.00 79.94 94 GLN A O 1
ATOM 728 N N . LYS A 1 95 ? -8.583 2.892 23.741 1.00 84.69 95 LYS A N 1
ATOM 729 C CA . LYS A 1 95 ? -9.181 3.016 22.411 1.00 84.69 95 LYS A CA 1
ATOM 730 C C . LYS A 1 95 ? -8.606 4.202 21.641 1.00 84.69 95 LYS A C 1
ATOM 732 O O . LYS A 1 95 ? -8.309 4.060 20.454 1.00 84.69 95 LYS A O 1
ATOM 737 N N . GLU A 1 96 ? -8.435 5.351 22.285 1.00 89.06 96 GLU A N 1
ATOM 738 C CA . GLU A 1 96 ? -7.811 6.524 21.666 1.00 89.06 96 GLU A CA 1
ATOM 739 C C . GLU A 1 96 ? -6.361 6.245 21.272 1.00 89.06 96 GLU A C 1
ATOM 741 O O . GLU A 1 96 ? -5.964 6.534 20.139 1.00 89.06 96 GLU A O 1
ATOM 746 N N . LYS A 1 97 ? -5.596 5.585 22.148 1.00 88.44 97 LYS A N 1
ATOM 747 C CA . LYS A 1 97 ? -4.238 5.122 21.846 1.00 88.44 97 LYS A CA 1
ATOM 748 C C . LYS A 1 97 ? -4.206 4.180 20.657 1.00 88.44 97 LYS A C 1
ATOM 750 O O . LYS A 1 97 ? -3.412 4.387 19.742 1.00 88.44 97 LYS A O 1
ATOM 755 N N . PHE A 1 98 ? -5.093 3.189 20.618 1.00 86.50 98 PHE A N 1
ATOM 756 C CA . PHE A 1 98 ? -5.181 2.271 19.485 1.00 86.50 98 PHE A CA 1
ATOM 757 C C . PHE A 1 98 ? -5.484 3.007 18.174 1.00 86.50 98 PHE A C 1
ATOM 759 O O . PHE A 1 98 ? -4.831 2.755 17.162 1.00 86.50 98 PHE A O 1
ATOM 766 N N . ILE A 1 99 ? -6.441 3.940 18.181 1.00 89.25 99 ILE A N 1
ATOM 767 C CA . ILE A 1 99 ? -6.773 4.751 17.001 1.00 89.25 99 ILE A CA 1
ATOM 768 C C . ILE A 1 99 ? -5.564 5.588 16.569 1.00 89.25 99 ILE A C 1
ATOM 770 O O . ILE A 1 99 ? -5.255 5.636 15.379 1.00 89.25 99 ILE A O 1
ATOM 774 N N . SER A 1 100 ? -4.861 6.209 17.516 1.00 90.88 100 SER A N 1
ATOM 775 C CA . SER A 1 100 ? -3.654 6.995 17.249 1.00 90.88 100 SER A CA 1
ATOM 776 C C . SER A 1 100 ? -2.553 6.150 16.600 1.00 90.88 100 SER A C 1
ATOM 778 O O . SER A 1 100 ? -2.021 6.521 15.548 1.00 90.88 100 SER A O 1
ATOM 780 N N . ILE A 1 101 ? -2.273 4.966 17.157 1.00 89.44 101 ILE A N 1
ATOM 781 C CA . ILE A 1 101 ? -1.307 4.005 16.608 1.00 89.44 101 ILE A CA 1
ATOM 782 C C . ILE A 1 101 ? -1.728 3.579 15.203 1.00 89.44 101 ILE A C 1
ATOM 784 O O . ILE A 1 101 ? -0.921 3.623 14.278 1.00 89.44 101 ILE A O 1
ATOM 788 N N . LEU A 1 102 ? -2.998 3.217 15.013 1.00 90.88 102 LEU A N 1
ATOM 789 C CA . LEU A 1 102 ? -3.519 2.791 13.719 1.00 90.88 102 LEU A CA 1
ATOM 790 C C . LEU A 1 102 ? -3.359 3.886 12.658 1.00 90.88 102 LEU A C 1
ATOM 792 O O . LEU A 1 102 ? -2.892 3.609 11.555 1.00 90.88 102 LEU A O 1
ATOM 796 N N . LEU A 1 103 ? -3.727 5.130 12.972 1.00 91.12 103 LEU A N 1
ATOM 797 C CA . LEU A 1 103 ? -3.605 6.258 12.046 1.00 91.12 103 LEU A CA 1
ATOM 798 C C . LEU A 1 103 ? -2.144 6.580 11.723 1.00 91.12 103 LEU A C 1
ATOM 800 O O . LEU A 1 103 ? -1.821 6.839 10.562 1.00 91.12 103 LEU A O 1
ATOM 804 N N . THR A 1 104 ? -1.265 6.514 12.721 1.00 91.19 104 THR A N 1
ATOM 805 C CA . THR A 1 104 ? 0.179 6.702 12.542 1.00 91.19 104 THR A CA 1
ATOM 806 C C . THR A 1 104 ? 0.749 5.619 11.636 1.00 91.19 104 THR A C 1
ATOM 808 O O . THR A 1 104 ? 1.416 5.923 10.650 1.00 91.19 104 THR A O 1
ATOM 811 N N . LEU A 1 105 ? 0.407 4.357 11.891 1.00 91.44 105 LEU A N 1
ATOM 812 C CA . LEU A 1 105 ? 0.878 3.220 11.110 1.00 91.44 105 LEU A CA 1
ATOM 813 C C . LEU A 1 105 ? 0.369 3.273 9.666 1.00 91.44 105 LEU A C 1
ATOM 815 O O . LEU A 1 105 ? 1.134 3.040 8.734 1.00 91.44 105 LEU A O 1
ATOM 819 N N . LYS A 1 106 ? -0.893 3.666 9.456 1.00 92.50 106 LYS A N 1
ATOM 820 C CA . LYS A 1 106 ? -1.442 3.941 8.121 1.00 92.50 106 LYS A CA 1
ATOM 821 C C . LYS A 1 106 ? -0.641 5.013 7.380 1.00 92.50 106 LYS A C 1
ATOM 823 O O . LYS A 1 106 ? -0.337 4.842 6.201 1.00 92.50 106 LYS A O 1
ATOM 828 N N . LEU A 1 107 ? -0.302 6.109 8.058 1.00 91.44 107 LEU A N 1
ATOM 829 C CA . LEU A 1 107 ? 0.473 7.202 7.474 1.00 91.44 107 LEU A CA 1
ATOM 830 C C . LEU A 1 107 ? 1.899 6.764 7.118 1.00 91.44 107 LEU A C 1
ATOM 832 O O . LEU A 1 107 ? 2.371 7.059 6.021 1.00 91.44 107 LEU A O 1
ATOM 836 N N . VAL A 1 108 ? 2.560 6.032 8.015 1.00 91.31 108 VAL A N 1
ATOM 837 C CA . VAL A 1 108 ? 3.897 5.472 7.781 1.00 91.31 108 VAL A CA 1
ATOM 838 C C . VAL A 1 108 ? 3.867 4.494 6.611 1.00 91.31 108 VAL A C 1
ATOM 840 O O . VAL A 1 108 ? 4.658 4.647 5.687 1.00 91.31 108 VAL A O 1
ATOM 843 N N . GLY A 1 109 ? 2.913 3.557 6.584 1.00 91.19 109 GLY A N 1
ATOM 844 C CA . GLY A 1 109 ? 2.744 2.609 5.480 1.00 91.19 109 GLY A CA 1
ATOM 845 C C . GLY A 1 109 ? 2.584 3.316 4.135 1.00 91.19 109 GLY A C 1
ATOM 846 O O . GLY A 1 109 ? 3.240 2.957 3.159 1.00 91.19 109 GLY A O 1
ATOM 847 N N . LYS A 1 110 ? 1.798 4.394 4.100 1.00 92.94 110 LYS A N 1
ATOM 848 C CA . LYS A 1 110 ? 1.618 5.235 2.915 1.00 92.94 110 LYS A CA 1
ATOM 849 C C . LYS A 1 110 ? 2.917 5.889 2.432 1.00 92.94 110 LYS A C 1
ATOM 851 O O . LYS A 1 110 ? 3.223 5.830 1.244 1.00 92.94 110 LYS A O 1
ATOM 856 N N . PHE A 1 111 ? 3.681 6.522 3.323 1.00 91.62 111 PHE A N 1
ATOM 857 C CA . PHE A 1 111 ? 4.959 7.145 2.955 1.00 91.62 111 PHE A CA 1
ATOM 858 C C . PHE A 1 111 ? 6.019 6.115 2.571 1.00 91.62 111 PHE A C 1
ATOM 860 O O . PHE A 1 111 ? 6.775 6.341 1.631 1.00 91.62 111 PHE A O 1
ATOM 867 N N . LEU A 1 112 ? 6.037 4.969 3.243 1.00 90.19 112 LEU A N 1
ATOM 868 C CA . LEU A 1 112 ? 6.944 3.882 2.918 1.00 90.19 112 LEU A CA 1
ATOM 869 C C . LEU A 1 112 ? 6.646 3.308 1.530 1.00 90.19 112 LEU A C 1
ATOM 871 O O . LEU A 1 112 ? 7.567 3.123 0.737 1.00 90.19 112 LEU A O 1
ATOM 875 N N . GLY A 1 113 ? 5.369 3.087 1.206 1.00 90.38 113 GLY A N 1
ATOM 876 C CA . GLY A 1 113 ? 4.955 2.693 -0.138 1.00 90.38 113 GLY A CA 1
ATOM 877 C C . GLY A 1 113 ? 5.379 3.742 -1.158 1.00 90.38 113 GLY A C 1
ATOM 878 O O . GLY A 1 113 ? 5.993 3.417 -2.168 1.00 90.38 113 GLY A O 1
ATOM 879 N N . PHE A 1 114 ? 5.148 5.022 -0.860 1.00 90.06 114 PHE A N 1
ATOM 880 C CA . PHE A 1 114 ? 5.579 6.111 -1.727 1.00 90.06 114 PHE A CA 1
ATOM 881 C C . PHE A 1 114 ? 7.082 6.072 -2.014 1.00 90.06 114 PHE A C 1
ATOM 883 O O . PHE A 1 114 ? 7.444 6.050 -3.183 1.00 90.06 114 PHE A O 1
ATOM 890 N N . VAL A 1 115 ? 7.941 5.991 -0.994 1.00 88.62 115 VAL A N 1
ATOM 891 C CA . VAL A 1 115 ? 9.404 5.913 -1.166 1.00 88.62 115 VAL A CA 1
ATOM 892 C C . VAL A 1 115 ? 9.816 4.643 -1.912 1.00 88.62 115 VAL A C 1
ATOM 894 O O . VAL A 1 115 ? 10.656 4.714 -2.801 1.00 88.62 115 VAL A O 1
ATOM 897 N N . THR A 1 116 ? 9.188 3.504 -1.613 1.00 87.88 116 THR A N 1
ATOM 898 C CA . THR A 1 116 ? 9.496 2.219 -2.264 1.00 87.88 116 THR A CA 1
ATOM 899 C C . THR A 1 116 ? 9.176 2.249 -3.758 1.00 87.88 116 THR A C 1
ATOM 901 O O . THR A 1 116 ? 9.918 1.698 -4.562 1.00 87.88 116 THR A O 1
ATOM 904 N N . PHE A 1 117 ? 8.072 2.885 -4.154 1.00 88.12 117 PHE A N 1
ATOM 905 C CA . PHE A 1 117 ? 7.612 2.889 -5.544 1.00 88.12 117 PHE A CA 1
ATOM 906 C C . PHE A 1 117 ? 8.075 4.104 -6.350 1.00 88.12 117 PHE A C 1
ATOM 908 O O . PHE A 1 117 ? 8.056 4.059 -7.580 1.00 88.12 117 PHE A O 1
ATOM 915 N N . LEU A 1 118 ? 8.509 5.180 -5.687 1.00 86.12 118 LEU A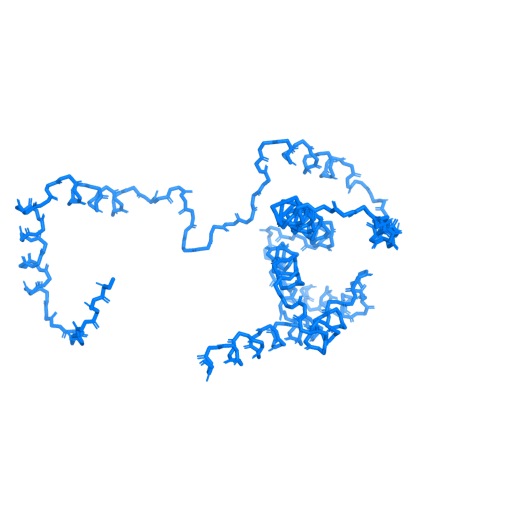 N 1
ATOM 916 C CA . LEU A 1 118 ? 8.938 6.426 -6.324 1.00 86.12 118 LEU A CA 1
ATOM 917 C C . LEU A 1 118 ? 10.019 6.230 -7.403 1.00 86.12 118 LEU A C 1
ATOM 919 O O . LEU A 1 118 ? 9.829 6.794 -8.483 1.00 86.12 118 LEU A O 1
ATOM 923 N N . PRO A 1 119 ? 11.078 5.415 -7.201 1.00 83.12 119 PRO A N 1
ATOM 924 C CA . PRO A 1 119 ? 12.109 5.197 -8.219 1.00 83.12 119 PRO A CA 1
ATOM 925 C C . PRO A 1 119 ? 11.577 4.589 -9.523 1.00 83.12 119 PRO A C 1
ATOM 927 O O . PRO A 1 119 ? 12.185 4.757 -10.576 1.00 83.12 119 PRO A O 1
ATOM 930 N N . TYR A 1 120 ? 10.436 3.895 -9.463 1.00 80.75 120 TYR A N 1
ATOM 931 C CA . TYR A 1 120 ? 9.847 3.172 -10.592 1.00 80.75 120 TYR A CA 1
ATOM 932 C C . TYR A 1 120 ? 8.642 3.891 -11.208 1.00 80.75 120 TYR A C 1
ATOM 934 O O . TYR A 1 120 ? 8.020 3.366 -12.135 1.00 80.75 120 TYR A O 1
ATOM 942 N N . LYS A 1 121 ? 8.282 5.087 -10.719 1.00 74.81 121 LYS A N 1
ATOM 943 C CA . LYS A 1 121 ? 7.181 5.875 -11.284 1.00 74.81 121 LYS A CA 1
ATOM 944 C C . LYS A 1 121 ? 7.572 6.440 -12.648 1.00 74.81 121 LYS A C 1
ATOM 946 O O . LYS A 1 121 ? 8.035 7.570 -12.765 1.00 74.81 121 LYS A O 1
ATOM 951 N N . ASN A 1 122 ? 7.309 5.666 -13.694 1.00 66.62 122 ASN A N 1
ATOM 952 C CA . ASN A 1 122 ? 7.371 6.139 -15.068 1.00 66.62 122 ASN A CA 1
ATOM 953 C C . ASN A 1 122 ? 5.994 6.646 -15.503 1.00 66.62 122 ASN A C 1
ATOM 955 O O . ASN A 1 122 ? 5.017 5.903 -15.537 1.00 66.62 122 ASN A O 1
ATOM 959 N N . THR A 1 123 ? 5.916 7.933 -15.837 1.00 56.56 123 THR A N 1
ATOM 960 C CA . THR A 1 123 ? 4.695 8.575 -16.355 1.00 56.56 123 THR A CA 1
ATOM 961 C C . THR A 1 123 ? 4.488 8.333 -17.851 1.00 56.56 123 THR A C 1
ATOM 963 O O . THR A 1 123 ? 3.413 8.616 -18.376 1.00 56.56 123 THR A O 1
ATOM 966 N N . SER A 1 124 ? 5.499 7.798 -18.543 1.00 60.19 124 SER A N 1
ATOM 967 C CA . SER A 1 124 ? 5.440 7.442 -19.962 1.00 60.19 124 SER A CA 1
ATOM 968 C C . SER A 1 124 ? 5.530 5.929 -20.136 1.00 60.19 124 SER A C 1
ATOM 970 O O . SER A 1 124 ? 6.297 5.264 -19.439 1.00 60.19 124 SER A O 1
ATOM 972 N N . LYS A 1 125 ? 4.727 5.385 -21.058 1.00 62.69 125 LYS A N 1
ATOM 973 C CA . LYS A 1 125 ? 4.788 3.968 -21.418 1.00 62.69 125 LYS A CA 1
ATOM 974 C C . LYS A 1 125 ? 6.145 3.704 -22.077 1.00 62.69 125 LYS A C 1
ATOM 976 O O . LYS A 1 125 ? 6.441 4.280 -23.124 1.00 62.69 125 LYS A O 1
ATOM 981 N N . LEU A 1 126 ? 6.971 2.889 -21.429 1.00 65.88 126 LEU A N 1
ATOM 982 C CA . LEU A 1 126 ? 8.249 2.443 -21.976 1.00 65.88 126 LEU A CA 1
ATOM 983 C C . LEU A 1 126 ? 8.005 1.527 -23.192 1.00 65.88 126 LEU A C 1
ATOM 985 O O . LEU A 1 126 ? 6.958 0.884 -23.263 1.00 65.88 126 LEU A O 1
ATOM 989 N N . PRO A 1 127 ? 8.931 1.472 -24.164 1.00 75.06 127 PRO A N 1
ATOM 990 C CA . PRO A 1 127 ? 8.925 0.429 -25.188 1.00 75.06 127 PRO A CA 1
ATOM 991 C C . PRO A 1 127 ? 8.900 -0.979 -24.568 1.00 75.06 127 PRO A C 1
ATOM 993 O O . PRO A 1 127 ? 9.581 -1.220 -23.574 1.00 75.06 127 PRO A O 1
ATOM 996 N N . ASP A 1 128 ? 8.168 -1.915 -25.180 1.00 68.25 128 ASP A N 1
ATOM 997 C CA . ASP A 1 128 ? 7.941 -3.261 -24.620 1.00 68.25 128 ASP A CA 1
ATOM 998 C C . ASP A 1 128 ? 9.261 -4.005 -24.285 1.00 68.25 128 ASP A C 1
ATOM 1000 O O . ASP A 1 128 ? 9.370 -4.667 -23.250 1.00 68.25 128 ASP A O 1
ATOM 1004 N N . ASP A 1 129 ? 10.306 -3.826 -25.106 1.00 68.81 129 ASP A N 1
ATOM 1005 C CA . ASP A 1 129 ? 11.629 -4.436 -24.894 1.00 68.81 129 ASP A CA 1
ATOM 1006 C C . ASP A 1 129 ? 12.357 -3.887 -23.655 1.00 68.81 129 ASP A C 1
ATOM 1008 O O . ASP A 1 129 ? 13.075 -4.618 -22.965 1.00 68.81 129 ASP A O 1
ATOM 1012 N N . THR A 1 130 ? 12.186 -2.598 -23.344 1.00 71.25 130 THR A N 1
ATOM 1013 C CA . THR A 1 130 ? 12.809 -1.992 -22.162 1.00 71.25 130 THR A CA 1
ATOM 1014 C C . THR A 1 130 ? 12.001 -2.287 -20.906 1.00 71.25 130 THR A C 1
ATOM 1016 O O . THR A 1 130 ? 12.598 -2.516 -19.857 1.00 71.25 130 THR A O 1
ATOM 1019 N N . GLU A 1 131 ? 10.671 -2.375 -20.999 1.00 72.19 131 GLU A N 1
ATOM 1020 C CA . GLU A 1 131 ? 9.794 -2.787 -19.896 1.00 72.19 131 GLU A CA 1
ATOM 1021 C C . GLU A 1 131 ? 10.162 -4.188 -19.383 1.00 72.19 131 GLU A C 1
ATOM 1023 O O . GLU A 1 131 ? 10.341 -4.378 -18.179 1.00 72.19 131 GLU A O 1
ATOM 1028 N N . ALA A 1 132 ? 10.384 -5.149 -20.286 1.00 74.12 132 ALA A N 1
ATOM 1029 C CA . ALA A 1 132 ? 10.821 -6.498 -19.928 1.00 74.12 132 ALA A CA 1
ATOM 1030 C C . ALA A 1 132 ? 12.187 -6.512 -19.215 1.00 74.12 132 ALA A C 1
ATOM 1032 O O . ALA A 1 132 ? 12.362 -7.221 -18.220 1.00 74.12 132 ALA A O 1
ATOM 1033 N N . ALA A 1 133 ? 13.141 -5.697 -19.677 1.00 75.44 133 ALA A N 1
ATOM 1034 C CA . ALA A 1 133 ? 14.449 -5.559 -19.037 1.00 75.44 133 ALA A CA 1
ATOM 1035 C C . ALA A 1 133 ? 14.351 -4.912 -17.640 1.00 75.44 133 ALA A C 1
ATOM 1037 O O . ALA A 1 133 ? 14.974 -5.397 -16.693 1.00 75.44 133 ALA A O 1
ATOM 1038 N N . TYR A 1 134 ? 13.529 -3.868 -17.482 1.00 75.81 134 TYR A N 1
ATOM 1039 C CA . TYR A 1 134 ? 13.256 -3.230 -16.187 1.00 75.81 134 TYR A CA 1
ATOM 1040 C C . TYR A 1 134 ? 12.559 -4.184 -15.207 1.00 75.81 134 TYR A C 1
ATOM 1042 O O . TYR A 1 134 ? 12.932 -4.240 -14.034 1.00 75.81 134 TYR A O 1
ATOM 1050 N N . MET A 1 135 ? 11.589 -4.975 -15.675 1.00 75.75 135 MET A N 1
ATOM 1051 C CA . MET A 1 135 ? 10.936 -6.003 -14.859 1.00 75.75 135 MET A CA 1
ATOM 1052 C C . MET A 1 135 ? 11.920 -7.086 -14.410 1.00 75.75 135 MET A C 1
ATOM 1054 O O . MET A 1 135 ? 11.879 -7.502 -13.253 1.00 75.75 135 MET A O 1
ATOM 1058 N N . ALA A 1 136 ? 12.832 -7.516 -15.288 1.00 78.25 136 ALA A N 1
ATOM 1059 C CA . ALA A 1 136 ? 13.859 -8.497 -14.944 1.00 78.25 136 ALA A CA 1
ATOM 1060 C C . ALA A 1 136 ? 14.818 -7.978 -13.858 1.00 78.25 136 ALA A C 1
ATOM 1062 O O . ALA A 1 136 ? 15.113 -8.708 -12.917 1.00 78.25 136 ALA A O 1
ATOM 1063 N N . LEU A 1 137 ? 15.245 -6.712 -13.941 1.00 78.88 137 LEU A N 1
ATOM 1064 C CA . LEU A 1 137 ? 16.063 -6.057 -12.909 1.00 78.88 137 LEU A CA 1
ATOM 1065 C C . LEU A 1 137 ? 15.345 -6.025 -11.556 1.00 78.88 137 LEU A C 1
ATOM 1067 O O . LEU A 1 137 ? 15.901 -6.443 -10.542 1.00 78.88 137 LEU A O 1
ATOM 1071 N N . ARG A 1 138 ? 14.085 -5.588 -11.553 1.00 82.50 138 ARG A N 1
ATOM 1072 C CA . ARG A 1 138 ? 13.296 -5.422 -10.330 1.00 82.50 138 ARG A CA 1
ATOM 1073 C C . ARG A 1 138 ? 12.876 -6.741 -9.688 1.00 82.50 138 ARG A C 1
ATOM 1075 O O . ARG A 1 138 ? 12.690 -6.795 -8.480 1.00 82.50 138 ARG A O 1
ATOM 1082 N N . LYS A 1 139 ? 12.762 -7.824 -10.461 1.00 78.25 139 LYS A N 1
ATOM 1083 C CA . LYS A 1 139 ? 12.464 -9.165 -9.932 1.00 78.25 139 LYS A CA 1
ATOM 1084 C C . LYS A 1 139 ? 13.497 -9.639 -8.899 1.00 78.25 139 LYS A C 1
ATOM 1086 O O . LYS A 1 139 ? 13.167 -10.461 -8.049 1.00 78.25 139 LYS A O 1
ATOM 1091 N N . HIS A 1 140 ? 14.724 -9.128 -8.974 1.00 67.56 140 HIS A N 1
ATOM 1092 C CA . HIS A 1 140 ? 15.802 -9.445 -8.039 1.00 67.56 140 HIS A CA 1
ATOM 1093 C C . HIS A 1 140 ? 15.868 -8.505 -6.827 1.00 67.56 140 HIS A C 1
ATOM 1095 O O . HIS A 1 140 ? 16.673 -8.735 -5.928 1.00 67.56 140 HIS A O 1
ATOM 1101 N N . GLU A 1 141 ? 15.041 -7.461 -6.792 1.00 70.06 141 GLU A N 1
ATOM 1102 C CA . GLU A 1 141 ? 15.025 -6.469 -5.725 1.00 70.06 141 GLU A CA 1
ATOM 1103 C C . GLU A 1 141 ? 13.899 -6.800 -4.741 1.00 70.06 141 GLU A C 1
ATOM 1105 O O . GLU A 1 141 ? 12.716 -6.822 -5.089 1.00 70.06 141 GLU A O 1
ATOM 1110 N N . HIS A 1 142 ? 14.270 -7.114 -3.501 1.00 65.12 142 HIS A N 1
ATOM 1111 C CA . HIS A 1 142 ? 13.303 -7.392 -2.447 1.00 65.12 142 HIS A CA 1
ATOM 1112 C C . HIS A 1 142 ? 12.866 -6.076 -1.798 1.00 65.12 142 HIS A C 1
ATOM 1114 O O . HIS A 1 142 ? 13.723 -5.249 -1.479 1.00 65.12 142 HIS A O 1
ATOM 1120 N N . PRO A 1 143 ? 11.556 -5.857 -1.583 1.00 72.50 143 PRO A N 1
ATOM 1121 C CA . PRO A 1 143 ? 11.111 -4.683 -0.854 1.00 72.50 143 PRO A CA 1
ATOM 1122 C C . PRO A 1 143 ? 11.690 -4.691 0.566 1.00 72.50 143 PRO A C 1
ATOM 1124 O O . PRO A 1 143 ? 11.887 -5.764 1.139 1.00 72.50 143 PRO A O 1
ATOM 1127 N N . PRO A 1 144 ? 11.919 -3.507 1.159 1.00 72.19 144 PRO A N 1
ATOM 1128 C CA . PRO A 1 144 ? 12.571 -3.381 2.462 1.00 72.19 144 PRO A CA 1
ATOM 1129 C C . PRO A 1 144 ? 11.770 -4.019 3.605 1.00 72.19 144 PRO A C 1
ATOM 1131 O O . PRO A 1 144 ? 12.326 -4.276 4.664 1.00 72.19 144 PRO A O 1
ATOM 1134 N N . ILE A 1 145 ? 10.472 -4.279 3.400 1.00 82.88 145 ILE A N 1
ATOM 1135 C CA . ILE A 1 145 ? 9.597 -4.949 4.364 1.00 82.88 145 ILE A CA 1
ATOM 1136 C C . ILE A 1 145 ? 8.906 -6.143 3.702 1.00 82.88 145 ILE A C 1
ATOM 1138 O O . ILE A 1 145 ? 8.277 -6.009 2.643 1.00 82.88 145 ILE A O 1
ATOM 1142 N N . ASP A 1 146 ? 8.962 -7.295 4.374 1.00 89.62 146 ASP A N 1
ATOM 1143 C CA . ASP A 1 146 ? 8.219 -8.497 3.995 1.00 89.62 146 ASP A CA 1
ATOM 1144 C C . ASP A 1 146 ? 6.741 -8.391 4.421 1.00 89.62 146 ASP A C 1
ATOM 1146 O O . ASP A 1 146 ? 6.311 -8.831 5.488 1.00 89.62 146 ASP A O 1
ATOM 1150 N N . LEU A 1 147 ? 5.942 -7.779 3.549 1.00 92.00 147 LEU A N 1
ATOM 1151 C CA . LEU A 1 147 ? 4.497 -7.626 3.692 1.00 92.00 147 LEU A CA 1
ATOM 1152 C C . LEU A 1 147 ? 3.773 -8.971 3.792 1.00 92.00 147 LEU A C 1
ATOM 1154 O O . LEU A 1 147 ? 2.754 -9.063 4.480 1.00 92.00 147 LEU A O 1
ATOM 1158 N N . HIS A 1 148 ? 4.261 -9.997 3.090 1.00 92.25 148 HIS A N 1
ATOM 1159 C CA . HIS A 1 148 ? 3.644 -11.318 3.119 1.00 92.25 148 HIS A CA 1
ATOM 1160 C C . HIS A 1 148 ? 3.791 -11.931 4.514 1.00 92.25 148 HIS A C 1
ATOM 1162 O O . HIS A 1 148 ? 2.810 -12.400 5.096 1.00 92.25 148 HIS A O 1
ATOM 1168 N N . GLU A 1 149 ? 4.986 -11.850 5.092 1.00 91.19 149 GLU A N 1
ATOM 1169 C CA . GLU A 1 149 ? 5.241 -12.299 6.455 1.00 91.19 149 GLU A CA 1
ATOM 1170 C C . GLU A 1 149 ? 4.442 -11.488 7.486 1.00 91.19 149 GLU A C 1
ATOM 1172 O O . GLU A 1 149 ? 3.786 -12.077 8.350 1.00 91.19 149 GLU A O 1
ATOM 1177 N N . CYS A 1 150 ? 4.382 -10.156 7.353 1.00 92.06 150 CYS A N 1
ATOM 1178 C CA . CYS A 1 150 ? 3.548 -9.314 8.217 1.00 92.06 150 CYS A CA 1
ATOM 1179 C C . CYS A 1 150 ? 2.074 -9.754 8.213 1.00 92.06 150 CYS A C 1
ATOM 1181 O O . CYS A 1 150 ? 1.451 -9.860 9.274 1.00 92.06 150 CYS A O 1
ATOM 1183 N N . LEU A 1 151 ? 1.504 -10.033 7.035 1.00 93.31 151 LEU A N 1
ATOM 1184 C CA . LEU A 1 151 ? 0.127 -10.515 6.909 1.00 93.31 151 LEU A CA 1
ATOM 1185 C C . LEU A 1 151 ? -0.037 -11.920 7.493 1.00 93.31 151 LEU A C 1
ATOM 1187 O O . LEU A 1 151 ? -1.025 -12.182 8.180 1.00 93.31 151 LEU A O 1
ATOM 1191 N N . ARG A 1 152 ? 0.928 -12.817 7.276 1.00 93.50 152 ARG A N 1
ATOM 1192 C CA . ARG A 1 152 ? 0.913 -14.180 7.824 1.00 93.50 152 ARG A CA 1
ATOM 1193 C C . ARG A 1 152 ? 0.895 -14.177 9.345 1.00 93.50 152 ARG A C 1
ATOM 1195 O O . ARG A 1 152 ? 0.048 -14.841 9.948 1.00 93.50 152 ARG A O 1
ATOM 1202 N N . VAL A 1 153 ? 1.776 -13.394 9.962 1.00 90.50 153 VAL A N 1
ATOM 1203 C CA . VAL A 1 153 ? 1.821 -13.213 11.416 1.00 90.50 153 VAL A CA 1
ATOM 1204 C C . VAL A 1 153 ? 0.525 -12.577 11.913 1.00 90.50 153 VAL A C 1
ATOM 1206 O O . VAL A 1 153 ? -0.041 -13.048 12.897 1.00 90.50 153 VAL A O 1
ATOM 1209 N N . ALA A 1 154 ? -0.011 -11.572 11.217 1.00 91.31 154 ALA A N 1
ATOM 1210 C CA . ALA A 1 154 ? -1.264 -10.928 11.606 1.00 91.31 154 ALA A CA 1
ATOM 1211 C C . ALA A 1 154 ? -2.471 -11.875 11.563 1.00 91.31 154 ALA A C 1
ATOM 1213 O O . ALA A 1 154 ? -3.333 -11.791 12.438 1.00 91.31 154 ALA A O 1
ATOM 1214 N N . VAL A 1 155 ? -2.536 -12.791 10.590 1.00 90.69 155 VAL A N 1
ATOM 1215 C CA . VAL A 1 155 ? -3.570 -13.837 10.538 1.00 90.69 155 VAL A CA 1
ATOM 1216 C C . VAL A 1 155 ? -3.432 -14.777 11.733 1.00 90.69 155 VAL A C 1
ATOM 1218 O O . VAL A 1 155 ? -4.420 -15.038 12.418 1.00 90.69 155 VAL A O 1
ATOM 1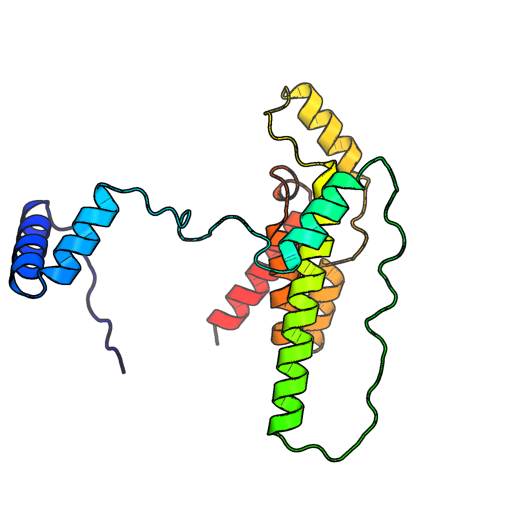221 N N . TYR A 1 156 ? -2.213 -15.243 12.016 1.00 90.81 156 TYR A N 1
ATOM 1222 C CA . TYR A 1 156 ? -1.941 -16.138 13.143 1.00 90.81 156 TYR A CA 1
ATOM 1223 C C . TYR A 1 156 ? -2.282 -15.490 14.496 1.00 90.81 156 TYR A C 1
ATOM 1225 O O . TYR A 1 156 ? -2.954 -16.102 15.323 1.00 90.81 156 TYR A O 1
ATOM 1233 N N . MET A 1 157 ? -1.895 -14.226 14.686 1.00 86.62 157 MET A N 1
ATOM 1234 C CA . MET A 1 157 ? -2.136 -13.454 15.911 1.00 86.62 157 MET A CA 1
ATOM 1235 C C . MET A 1 157 ? -3.531 -12.809 15.973 1.00 86.62 157 MET A C 1
ATOM 1237 O O . MET A 1 157 ? -3.879 -12.205 16.979 1.00 86.62 157 MET A O 1
ATOM 1241 N N . ARG A 1 158 ? -4.351 -12.920 14.917 1.00 85.25 158 ARG A N 1
ATOM 1242 C CA . ARG A 1 158 ? -5.664 -12.251 14.771 1.00 85.25 158 ARG A CA 1
ATOM 1243 C C . ARG A 1 158 ? -5.619 -10.716 14.859 1.00 85.25 158 ARG A C 1
ATOM 1245 O O . ARG A 1 158 ? -6.617 -10.080 15.183 1.00 85.25 158 ARG A O 1
ATOM 1252 N N . HIS A 1 159 ? -4.498 -10.098 14.499 1.00 87.31 159 HIS A N 1
ATOM 1253 C CA . HIS A 1 159 ? -4.290 -8.641 14.541 1.00 87.31 159 HIS A CA 1
ATOM 1254 C C . HIS A 1 159 ? -4.563 -7.956 13.189 1.00 87.31 159 HIS A C 1
ATOM 1256 O O . HIS A 1 159 ? -3.911 -6.985 12.805 1.00 87.31 159 HIS A O 1
ATOM 1262 N N . LEU A 1 160 ? -5.546 -8.455 12.435 1.00 89.31 160 LEU A N 1
ATOM 1263 C CA . LEU A 1 160 ? -5.811 -7.996 11.066 1.00 89.31 160 LEU A CA 1
ATOM 1264 C C . LEU A 1 160 ? -6.326 -6.552 11.011 1.00 89.31 160 LEU A C 1
ATOM 1266 O O . LEU A 1 160 ? -6.009 -5.836 10.066 1.00 89.31 160 LEU A O 1
ATOM 1270 N N . THR A 1 161 ? -7.043 -6.100 12.043 1.00 88.75 161 THR A N 1
ATOM 1271 C CA . THR A 1 161 ? -7.537 -4.717 12.161 1.00 88.75 161 THR A CA 1
ATOM 1272 C C . THR A 1 161 ? -6.407 -3.693 12.217 1.00 88.75 161 THR A C 1
ATOM 1274 O O . THR A 1 161 ? -6.593 -2.565 11.772 1.00 88.75 161 THR A O 1
ATOM 1277 N N . LEU A 1 162 ? -5.240 -4.077 12.743 1.00 88.44 162 LEU A N 1
ATOM 1278 C CA . LEU A 1 162 ? -4.065 -3.214 12.774 1.00 88.44 162 LEU A CA 1
ATOM 1279 C C . LEU A 1 162 ? -3.256 -3.347 11.483 1.00 88.44 162 LEU A C 1
ATOM 1281 O O . LEU A 1 162 ? -2.898 -2.338 10.884 1.00 88.44 162 LEU A O 1
ATOM 1285 N N . THR A 1 163 ? -3.000 -4.579 11.032 1.00 92.00 163 THR A N 1
ATOM 1286 C CA . THR A 1 163 ? -2.058 -4.830 9.934 1.00 92.00 163 THR A CA 1
ATOM 1287 C C . THR A 1 163 ? -2.630 -4.527 8.552 1.00 92.00 163 THR A C 1
ATOM 1289 O O . THR A 1 163 ? -1.962 -3.910 7.727 1.00 92.00 163 THR A O 1
ATOM 1292 N N . VAL A 1 164 ? -3.873 -4.925 8.271 1.00 94.44 164 VAL A N 1
ATOM 1293 C CA . VAL A 1 164 ? -4.455 -4.765 6.927 1.00 94.44 164 VAL A CA 1
ATOM 1294 C C . VAL A 1 164 ? -4.525 -3.292 6.499 1.00 94.44 164 VAL A C 1
ATOM 1296 O O . VAL A 1 164 ? -4.123 -3.003 5.371 1.00 94.44 164 VAL A O 1
ATOM 1299 N N . PRO A 1 165 ? -4.969 -2.336 7.344 1.00 94.06 165 PRO A N 1
ATOM 1300 C CA . PRO A 1 165 ? -5.106 -0.949 6.909 1.00 94.06 165 PRO A CA 1
ATOM 1301 C C . PRO A 1 165 ? -3.805 -0.302 6.438 1.00 94.06 165 PRO A C 1
ATOM 1303 O O . PRO A 1 165 ? -3.830 0.389 5.425 1.00 94.06 165 PRO A O 1
ATOM 1306 N N . TRP A 1 166 ? -2.676 -0.511 7.121 1.00 94.31 166 TRP A N 1
ATOM 1307 C CA . TRP A 1 166 ? -1.417 0.106 6.689 1.00 94.31 166 TRP A CA 1
ATOM 1308 C C . TRP A 1 166 ? -0.810 -0.593 5.473 1.00 94.31 166 TRP A C 1
ATOM 1310 O O . TRP A 1 166 ? -0.253 0.086 4.614 1.00 94.31 166 TRP A O 1
ATOM 1320 N N . VAL A 1 167 ? -0.961 -1.919 5.355 1.00 94.50 167 VAL A N 1
ATOM 1321 C CA . VAL A 1 167 ? -0.511 -2.663 4.168 1.00 94.50 167 VAL A CA 1
ATOM 1322 C C . VAL A 1 167 ? -1.268 -2.181 2.931 1.00 94.50 167 VAL A C 1
ATOM 1324 O O . VAL A 1 167 ? -0.671 -1.978 1.879 1.00 94.50 167 VAL A O 1
ATOM 1327 N N . VAL A 1 168 ? -2.575 -1.935 3.050 1.00 94.62 168 VAL A N 1
ATOM 1328 C CA . VAL A 1 168 ? -3.377 -1.386 1.948 1.00 94.62 168 VAL A CA 1
ATOM 1329 C C . VAL A 1 168 ? -2.938 0.037 1.590 1.00 94.62 168 VAL A C 1
ATOM 1331 O O . VAL A 1 168 ? -2.824 0.345 0.407 1.00 94.62 168 VAL A O 1
ATOM 1334 N N . GLU A 1 169 ? -2.638 0.895 2.570 1.00 93.88 169 GLU A N 1
ATOM 1335 C CA . GLU A 1 169 ? -2.100 2.240 2.300 1.00 93.88 169 GLU A CA 1
ATOM 1336 C C . GLU A 1 169 ? -0.719 2.181 1.623 1.00 93.88 169 GLU A C 1
ATOM 1338 O O . GLU A 1 169 ? -0.469 2.941 0.689 1.00 93.88 169 GLU A O 1
ATOM 1343 N N . PHE A 1 170 ? 0.151 1.245 2.016 1.00 93.75 170 PHE A N 1
ATOM 1344 C CA . PHE A 1 170 ? 1.424 0.990 1.335 1.00 93.75 170 PHE A CA 1
ATOM 1345 C C . PHE A 1 170 ? 1.198 0.593 -0.128 1.00 93.75 170 PHE A C 1
ATOM 1347 O O . PHE A 1 170 ? 1.751 1.210 -1.039 1.00 93.75 170 PHE A O 1
ATOM 1354 N N . LEU A 1 171 ? 0.350 -0.412 -0.366 1.00 93.25 171 LEU A N 1
ATOM 1355 C CA . LEU A 1 171 ? 0.067 -0.926 -1.707 1.00 93.25 171 LEU A CA 1
ATOM 1356 C C . LEU A 1 171 ? -0.672 0.099 -2.574 1.00 93.25 171 LEU A C 1
ATOM 1358 O O . LEU A 1 171 ? -0.529 0.078 -3.791 1.00 93.25 171 LEU A O 1
ATOM 1362 N N . SER A 1 172 ? -1.411 1.037 -1.976 1.00 91.88 172 SER A N 1
ATOM 1363 C CA . SER A 1 172 ? -2.057 2.123 -2.722 1.00 91.88 172 SER A CA 1
ATOM 1364 C C . SER A 1 172 ? -1.059 2.980 -3.506 1.00 91.88 172 SER A C 1
ATOM 1366 O O . SER A 1 172 ? -1.426 3.558 -4.523 1.00 91.88 172 SER A O 1
ATOM 1368 N N . MET A 1 173 ? 0.207 3.024 -3.073 1.00 91.75 173 MET A N 1
ATOM 1369 C CA . MET A 1 173 ? 1.279 3.777 -3.726 1.00 91.75 173 MET A CA 1
ATOM 1370 C C . MET A 1 173 ? 1.999 3.016 -4.842 1.00 91.75 173 MET A C 1
ATOM 1372 O O . MET A 1 173 ? 2.923 3.584 -5.429 1.00 91.75 173 MET A O 1
ATOM 1376 N N . MET A 1 174 ? 1.603 1.767 -5.124 1.00 89.81 174 MET A N 1
ATOM 1377 C CA . MET A 1 174 ? 2.203 0.938 -6.172 1.00 89.81 174 MET A CA 1
ATOM 1378 C C . MET A 1 174 ? 2.255 1.666 -7.514 1.00 89.81 174 MET A C 1
ATOM 1380 O O . MET A 1 174 ? 1.300 2.318 -7.938 1.00 89.81 174 MET A O 1
ATOM 1384 N N . ASP A 1 175 ? 3.379 1.514 -8.206 1.00 87.62 175 ASP A N 1
ATOM 1385 C CA . ASP A 1 175 ? 3.470 1.843 -9.621 1.00 87.62 175 ASP A CA 1
ATOM 1386 C C . ASP A 1 175 ? 2.731 0.800 -10.479 1.00 87.62 175 ASP A C 1
ATOM 1388 O O . ASP A 1 175 ? 2.328 -0.264 -10.007 1.00 87.62 175 ASP A O 1
ATOM 1392 N N . LEU A 1 176 ? 2.574 1.099 -11.769 1.00 84.00 176 LEU A N 1
ATOM 1393 C CA . LEU A 1 176 ? 1.803 0.273 -12.703 1.00 84.00 176 LEU A CA 1
ATOM 1394 C C . LEU A 1 176 ? 2.378 -1.137 -12.907 1.00 84.00 176 LEU A C 1
ATOM 1396 O O . LEU A 1 176 ? 1.635 -2.039 -13.288 1.00 84.00 176 LEU A O 1
ATOM 1400 N N . MET A 1 177 ? 3.678 -1.334 -12.678 1.00 82.88 177 MET A N 1
ATOM 1401 C CA . MET A 1 177 ? 4.368 -2.600 -12.935 1.00 82.88 177 MET A CA 1
ATOM 1402 C C . MET A 1 177 ? 4.408 -3.504 -11.706 1.00 82.88 177 MET A C 1
ATOM 1404 O O . MET A 1 177 ? 4.477 -4.723 -11.851 1.00 82.88 177 MET A O 1
ATOM 1408 N N . ALA A 1 178 ? 4.339 -2.934 -10.498 1.00 88.00 178 ALA A N 1
ATOM 1409 C CA . ALA A 1 178 ? 4.426 -3.690 -9.250 1.00 88.00 178 ALA A CA 1
ATOM 1410 C C . ALA A 1 178 ? 3.448 -4.883 -9.164 1.00 88.00 178 ALA A C 1
ATOM 1412 O O . ALA A 1 178 ? 3.901 -5.964 -8.784 1.00 88.00 178 ALA A O 1
ATOM 1413 N N . PRO A 1 179 ? 2.163 -4.784 -9.576 1.00 88.81 179 PRO A N 1
ATOM 1414 C CA . PRO A 1 179 ? 1.231 -5.916 -9.527 1.00 88.81 179 PRO A CA 1
ATOM 1415 C C . PRO A 1 179 ? 1.617 -7.112 -10.411 1.00 88.81 179 PRO A C 1
ATOM 1417 O O . PRO A 1 179 ? 1.081 -8.202 -10.224 1.00 88.81 179 PRO A O 1
ATOM 1420 N N . ASN A 1 180 ? 2.526 -6.934 -11.374 1.00 86.56 180 ASN A N 1
ATOM 1421 C CA . ASN A 1 180 ? 3.002 -8.012 -12.244 1.00 86.56 180 ASN A CA 1
ATOM 1422 C C . ASN A 1 180 ? 4.175 -8.794 -11.635 1.00 86.56 180 ASN A C 1
ATOM 1424 O O . ASN A 1 180 ? 4.555 -9.833 -12.169 1.00 86.56 180 ASN A O 1
ATOM 1428 N N . LEU A 1 181 ? 4.750 -8.319 -10.528 1.00 88.50 181 LEU A N 1
ATOM 1429 C CA . LEU A 1 181 ? 5.828 -9.013 -9.833 1.00 88.50 181 LEU A CA 1
ATOM 1430 C C . LEU A 1 181 ? 5.258 -10.120 -8.939 1.00 88.50 181 LEU A C 1
ATOM 1432 O O . LEU A 1 181 ? 4.343 -9.877 -8.149 1.00 88.50 181 LEU A O 1
ATOM 1436 N N . ASP A 1 182 ? 5.871 -11.305 -9.008 1.00 90.00 182 ASP A N 1
ATOM 1437 C CA . ASP A 1 182 ? 5.453 -12.516 -8.280 1.00 90.00 182 ASP A CA 1
ATOM 1438 C C . ASP A 1 182 ? 5.211 -12.249 -6.780 1.00 90.00 182 ASP A C 1
ATOM 1440 O O . ASP A 1 182 ? 4.233 -12.715 -6.193 1.00 90.00 182 ASP A O 1
ATOM 1444 N N . TYR A 1 183 ? 6.075 -11.438 -6.161 1.00 90.81 183 TYR A N 1
ATOM 1445 C CA . TYR A 1 183 ? 5.969 -11.074 -4.749 1.00 90.81 183 TYR A CA 1
ATOM 1446 C C . TYR A 1 183 ? 4.690 -10.284 -4.428 1.00 90.81 183 TYR A C 1
ATOM 1448 O O . TYR A 1 183 ? 3.940 -10.653 -3.523 1.00 90.81 183 TYR A O 1
ATOM 1456 N N . TYR A 1 184 ? 4.394 -9.211 -5.169 1.00 91.94 184 TYR A N 1
ATOM 1457 C CA . TYR A 1 184 ? 3.196 -8.412 -4.900 1.00 91.94 184 TYR A CA 1
ATOM 1458 C C . TYR A 1 184 ? 1.920 -9.164 -5.284 1.00 91.94 184 TYR A C 1
ATOM 1460 O O . TYR A 1 184 ? 0.907 -9.007 -4.605 1.00 91.94 184 TYR A O 1
ATOM 1468 N N . GLN A 1 185 ? 1.964 -10.044 -6.291 1.00 92.56 185 GLN A N 1
ATOM 1469 C CA . GLN A 1 185 ? 0.854 -10.957 -6.581 1.00 92.56 185 GLN A CA 1
ATOM 1470 C C . GLN A 1 185 ? 0.536 -11.858 -5.390 1.00 92.56 185 GLN A C 1
ATOM 1472 O O . GLN A 1 185 ? -0.634 -11.996 -5.028 1.00 92.56 185 GLN A O 1
ATOM 1477 N N . LEU A 1 186 ? 1.558 -12.430 -4.747 1.00 93.50 186 LEU A N 1
ATOM 1478 C CA . LEU A 1 186 ? 1.390 -13.255 -3.552 1.00 93.50 186 LEU A CA 1
ATOM 1479 C C . LEU A 1 186 ? 0.733 -12.462 -2.409 1.00 93.50 186 LEU A C 1
ATOM 1481 O O . LEU A 1 186 ? -0.249 -12.923 -1.824 1.00 93.50 186 LEU A O 1
ATOM 1485 N N . VAL A 1 187 ? 1.218 -11.247 -2.135 1.00 94.56 187 VAL A N 1
ATOM 1486 C CA . VAL A 1 187 ? 0.657 -10.352 -1.104 1.00 94.56 187 VAL A CA 1
ATOM 1487 C C . VAL A 1 187 ? -0.805 -9.997 -1.409 1.00 94.56 187 VAL A C 1
ATOM 1489 O O . VAL A 1 187 ? -1.668 -10.093 -0.534 1.00 94.56 187 VAL A O 1
ATOM 1492 N N . LEU A 1 188 ? -1.118 -9.637 -2.658 1.00 95.19 188 LEU A N 1
ATOM 1493 C CA . LEU A 1 188 ? -2.481 -9.316 -3.095 1.00 95.19 188 LEU A CA 1
ATOM 1494 C C . LEU A 1 188 ? -3.418 -10.528 -2.992 1.00 95.19 188 LEU A C 1
ATOM 1496 O O . LEU A 1 188 ? -4.552 -10.394 -2.527 1.00 95.19 188 LEU A O 1
ATOM 1500 N N . CYS A 1 189 ? -2.946 -11.721 -3.362 1.00 94.94 189 CYS A N 1
ATOM 1501 C CA . CYS A 1 189 ? -3.698 -12.965 -3.194 1.00 94.94 189 CYS A CA 1
ATOM 1502 C C . CYS A 1 189 ? -3.995 -13.248 -1.718 1.00 94.94 189 CYS A C 1
ATOM 1504 O O . CYS A 1 189 ? -5.109 -13.656 -1.382 1.00 94.94 189 CYS A O 1
ATOM 1506 N N . MET A 1 190 ? -3.037 -12.988 -0.827 1.00 94.50 190 MET A N 1
ATOM 1507 C CA . MET A 1 190 ? -3.222 -13.150 0.612 1.00 94.50 190 MET A CA 1
ATOM 1508 C C . MET A 1 190 ? -4.262 -12.172 1.175 1.00 94.50 190 MET A C 1
ATOM 1510 O O . MET A 1 190 ? -5.138 -12.582 1.936 1.00 94.50 190 MET A O 1
ATOM 1514 N N . LEU A 1 191 ? -4.237 -10.903 0.758 1.00 95.31 191 LEU A N 1
ATOM 1515 C CA . LEU A 1 191 ? -5.265 -9.921 1.126 1.00 95.31 191 LEU A CA 1
ATOM 1516 C C . LEU A 1 191 ? -6.656 -10.327 0.626 1.00 95.31 191 LEU A C 1
ATOM 1518 O O . LEU A 1 191 ? -7.637 -10.227 1.366 1.00 95.31 191 LEU A O 1
ATOM 1522 N N . LEU A 1 192 ? -6.748 -10.836 -0.605 1.00 94.44 192 LEU A N 1
ATOM 1523 C CA . LEU A 1 192 ? -7.999 -11.351 -1.159 1.00 94.44 192 LEU A CA 1
ATOM 1524 C C . LEU A 1 192 ? -8.519 -12.551 -0.356 1.00 94.44 192 LEU A C 1
ATOM 1526 O O . LEU A 1 192 ? -9.720 -12.638 -0.088 1.00 94.44 192 LEU A O 1
ATOM 1530 N N . PHE A 1 193 ? -7.630 -13.464 0.043 1.00 93.88 193 PHE A N 1
ATOM 1531 C CA . PHE A 1 193 ? -7.969 -14.590 0.910 1.00 93.88 193 PHE A CA 1
ATOM 1532 C C . PHE A 1 193 ? -8.514 -14.111 2.260 1.00 93.88 193 PHE A C 1
ATOM 1534 O O . PHE A 1 193 ? -9.591 -14.548 2.666 1.00 93.88 193 PHE A O 1
ATOM 1541 N N . ILE A 1 194 ? -7.836 -13.157 2.909 1.00 92.88 194 ILE A N 1
ATOM 1542 C CA . ILE A 1 194 ? -8.283 -12.554 4.173 1.00 92.88 194 ILE A CA 1
ATOM 1543 C C . ILE A 1 194 ? -9.685 -11.955 4.012 1.00 92.88 194 ILE A C 1
ATOM 1545 O O . ILE A 1 194 ? -10.591 -12.314 4.764 1.00 92.88 194 ILE A O 1
ATOM 1549 N N . HIS A 1 195 ? -9.904 -11.121 2.992 1.00 91.56 195 HIS A N 1
ATOM 1550 C CA . HIS A 1 195 ? -11.206 -10.501 2.732 1.00 91.56 195 HIS A CA 1
ATOM 1551 C C . HIS A 1 195 ? -12.317 -11.547 2.548 1.00 91.56 195 HIS A C 1
ATOM 1553 O O . HIS A 1 195 ? -13.381 -11.457 3.163 1.00 91.56 195 HIS A O 1
ATOM 1559 N N . ARG A 1 196 ? -12.070 -12.577 1.729 1.00 91.50 196 ARG A N 1
ATOM 1560 C CA . ARG A 1 196 ? -13.041 -13.655 1.490 1.00 91.50 196 ARG A CA 1
ATOM 1561 C C . ARG A 1 196 ? -13.332 -14.457 2.753 1.00 91.50 196 ARG A C 1
ATOM 1563 O O . ARG A 1 196 ? -14.492 -14.756 3.002 1.00 91.50 196 ARG A O 1
ATOM 1570 N N . SER A 1 197 ? -12.318 -14.757 3.563 1.00 86.06 197 SER A N 1
ATOM 1571 C CA . SER A 1 197 ? -12.508 -15.479 4.825 1.00 86.06 197 SER A CA 1
ATOM 1572 C C . SER A 1 197 ? -13.361 -14.696 5.830 1.00 86.06 197 SER A C 1
ATOM 1574 O O . SER A 1 197 ? -14.206 -15.286 6.494 1.00 86.06 197 SER A O 1
ATOM 1576 N N . MET A 1 198 ? -13.221 -13.366 5.879 1.00 75.75 198 MET A N 1
ATOM 1577 C CA . MET A 1 198 ? -14.035 -12.515 6.755 1.00 75.75 198 MET A CA 1
ATOM 1578 C C . MET A 1 198 ? -15.476 -12.347 6.269 1.00 75.75 198 MET A C 1
ATOM 1580 O O . MET A 1 198 ? -16.370 -12.196 7.086 1.00 75.75 198 MET A O 1
ATOM 1584 N N . THR A 1 199 ? -15.717 -12.383 4.954 1.00 64.19 199 THR A N 1
ATOM 1585 C CA . THR A 1 199 ? -17.071 -12.198 4.392 1.00 64.19 199 THR A CA 1
ATOM 1586 C C . THR A 1 199 ? -17.946 -13.457 4.533 1.00 64.19 199 THR A C 1
ATOM 1588 O O . THR A 1 199 ? -19.156 -13.392 4.345 1.00 64.19 199 THR A O 1
ATOM 1591 N N . ILE A 1 200 ? -17.344 -14.615 4.832 1.00 52.34 200 ILE A N 1
ATOM 1592 C CA . ILE A 1 200 ? -18.029 -15.917 4.963 1.00 52.34 200 ILE A CA 1
ATOM 1593 C C . ILE A 1 200 ? -18.462 -16.202 6.421 1.00 52.34 200 ILE A C 1
ATOM 1595 O O . ILE A 1 200 ? -19.068 -17.238 6.688 1.00 52.34 200 ILE A O 1
ATOM 1599 N N . THR A 1 201 ? -18.202 -15.287 7.362 1.00 40.81 201 THR A N 1
ATOM 1600 C CA . THR A 1 201 ? -18.620 -15.408 8.775 1.00 40.81 201 THR A CA 1
ATOM 1601 C C . THR A 1 201 ? -19.734 -14.420 9.090 1.00 40.81 201 THR A C 1
ATOM 1603 O O . THR A 1 201 ? -20.655 -14.804 9.842 1.00 40.81 201 THR A O 1
#

Radius of gyration: 22.93 Å; chains: 1; bounding box: 61×35×60 Å

Organism: Mytilus galloprovincialis (NCBI:txid29158)